Protein AF-A0A2G9TNQ8-F1 (afdb_monomer_lite)

Organism: Teladorsagia circumcincta (NCBI:txid45464)

Sequence (224 aa):
MHPNVSTNEPIPESFEELQFFGGANYHRGIEWYSKRFTAAHVVFDKSATYFDNPSAAKQAFALVPNAKIVVILYDPTRRAYSCYTHHLDRWLELYPLSNLILIDGERLREEPATVLLELAENLGLPDFDFKNRIRFSASKGFFCQVSKEKTKCLGRGKGRAYPPMSPELWSRLNNIFLPDNTALHKFLVKKSLTCAKMVTSAVRRMTNNRPINMCREVLMAVAC

Secondary structure (DSSP, 8-state):
--TTEEEPPPBTTTBT----TTSTTGGGHHHHHHTT----SEEE-B-GGGTT-TTHHHHHHHH-TT--EEEEE--HHHH-S--HHHHHHHHHTTS-GGGEEEEEHHHHHHSHHHHHHHHHHTTTPPP--HHHHEEEETTTTEEEEE-SS-EEPPPTTSS---PPPPHHHHHHHHHHHHHHHHHHHHHHHHTT----HHHHHHHHTTS-------------EE--

InterPro domains:
  IPR000863 Sulfotransferase domain [PF00685] (84-177)
  IPR027417 P-loop containing nucleoside triphosphate hydrolase [G3DSA:3.40.50.300] (1-86)
  IPR027417 P-loop containing nucleoside triphosphate hydrolase [G3DSA:3.40.50.300] (87-201)
  IPR027417 P-loop containing nucleoside triphosphate hydrolase [SSF52540] (1-188)
  IPR037359 Heparan sulfate sulfotransferase [PTHR10605] (82-188)

Structure (mmCIF, N/CA/C/O backbone):
data_AF-A0A2G9TNQ8-F1
#
_entry.id   AF-A0A2G9TNQ8-F1
#
loop_
_atom_site.group_PDB
_atom_site.id
_atom_site.type_symbol
_atom_site.label_atom_id
_atom_site.label_alt_id
_atom_site.label_comp_id
_atom_site.label_asym_id
_atom_site.label_entity_id
_atom_site.label_seq_id
_atom_site.pdbx_PDB_ins_code
_atom_site.Cartn_x
_atom_site.Cartn_y
_atom_site.Cartn_z
_atom_site.occupancy
_atom_site.B_iso_or_equiv
_atom_site.auth_seq_id
_atom_site.auth_comp_id
_atom_site.auth_asym_id
_atom_site.auth_atom_id
_atom_site.pdbx_PDB_model_num
ATOM 1 N N . MET A 1 1 ? 1.848 6.159 12.891 1.00 77.12 1 MET A N 1
ATOM 2 C CA . MET A 1 1 ? 0.562 5.474 12.639 1.00 77.12 1 MET A CA 1
ATOM 3 C C . MET A 1 1 ? -0.558 6.355 13.176 1.00 77.12 1 MET A C 1
ATOM 5 O O . MET A 1 1 ? -0.312 7.069 14.144 1.00 77.12 1 MET A O 1
ATOM 9 N N . HIS A 1 2 ? -1.717 6.358 12.524 1.00 89.38 2 HIS A N 1
ATOM 10 C CA . HIS A 1 2 ? -2.905 7.100 12.956 1.00 89.38 2 HIS A CA 1
ATOM 11 C C . HIS A 1 2 ? -3.585 6.334 14.109 1.00 89.38 2 HIS A C 1
ATOM 13 O O . HIS A 1 2 ? -3.677 5.114 14.003 1.00 89.38 2 HIS A O 1
ATOM 19 N N . PRO A 1 3 ? -4.080 6.981 15.185 1.00 91.75 3 PRO A N 1
ATOM 20 C CA . PRO A 1 3 ? -4.668 6.288 16.345 1.00 91.75 3 PRO A CA 1
ATOM 21 C C . PRO A 1 3 ? -5.901 5.415 16.052 1.00 91.75 3 PRO A C 1
ATOM 23 O O . PRO A 1 3 ? -6.229 4.552 16.854 1.00 91.75 3 PRO A O 1
ATOM 26 N N . ASN A 1 4 ? -6.559 5.611 14.907 1.00 91.06 4 ASN A N 1
ATOM 27 C CA . ASN A 1 4 ? -7.788 4.916 14.524 1.00 91.06 4 ASN A CA 1
ATOM 28 C C . ASN A 1 4 ? -7.511 3.778 13.519 1.00 91.06 4 ASN A C 1
ATOM 30 O O . ASN A 1 4 ? -8.452 3.151 13.035 1.00 91.06 4 ASN A O 1
ATOM 34 N N . VAL A 1 5 ? -6.235 3.533 13.192 1.00 91.38 5 VAL A N 1
ATOM 35 C CA . VAL A 1 5 ? -5.790 2.533 12.215 1.00 91.38 5 VAL A CA 1
ATOM 36 C C . VAL A 1 5 ? -4.887 1.515 12.903 1.00 91.38 5 VAL A C 1
ATOM 38 O O . VAL A 1 5 ? -3.819 1.880 13.398 1.00 91.38 5 VAL A O 1
ATOM 41 N N . SER A 1 6 ? -5.283 0.244 12.887 1.00 90.94 6 SER A N 1
ATOM 42 C CA . SER A 1 6 ? -4.456 -0.883 13.330 1.00 90.94 6 SER A CA 1
ATOM 43 C C . SER A 1 6 ? -4.063 -1.784 12.155 1.00 90.94 6 SER A C 1
ATOM 45 O O . SER A 1 6 ? -4.588 -1.690 11.045 1.00 90.94 6 SER A O 1
ATOM 47 N N . THR A 1 7 ? -3.096 -2.660 12.401 1.00 90.69 7 THR A N 1
ATOM 48 C CA . THR A 1 7 ? -2.662 -3.713 11.478 1.00 90.69 7 THR A CA 1
ATOM 49 C C . THR A 1 7 ? -2.438 -4.993 12.274 1.00 90.69 7 THR A C 1
ATOM 51 O O . THR A 1 7 ? -2.547 -4.978 13.504 1.00 90.69 7 THR A O 1
ATOM 54 N N . ASN A 1 8 ? -2.167 -6.098 11.590 1.00 91.00 8 ASN A N 1
ATOM 55 C CA . ASN A 1 8 ? -1.935 -7.379 12.236 1.00 91.00 8 ASN A CA 1
ATOM 56 C C . ASN A 1 8 ? -0.695 -7.387 13.141 1.00 91.00 8 ASN A C 1
ATOM 58 O O . ASN A 1 8 ? 0.288 -6.677 12.910 1.00 91.00 8 ASN A O 1
ATOM 62 N N . GLU A 1 9 ? -0.709 -8.272 14.136 1.00 90.44 9 GLU A N 1
ATOM 63 C CA . GLU A 1 9 ? 0.526 -8.676 14.807 1.00 90.44 9 GLU A CA 1
ATOM 64 C C . GLU A 1 9 ? 1.504 -9.322 13.801 1.00 90.44 9 GLU A C 1
ATOM 66 O O . GLU A 1 9 ? 1.062 -10.021 12.879 1.00 90.44 9 GLU A O 1
ATOM 71 N N . PRO A 1 10 ? 2.828 -9.116 13.944 1.00 90.31 10 PRO A N 1
ATOM 72 C CA . PRO A 1 10 ? 3.808 -9.786 13.097 1.00 90.31 10 PRO A CA 1
ATOM 73 C C . PRO A 1 10 ? 3.860 -11.296 13.354 1.00 90.31 10 PRO A C 1
ATOM 75 O O . PRO A 1 10 ? 3.824 -11.727 14.507 1.00 90.31 10 PRO A O 1
ATOM 78 N N . ILE A 1 11 ? 4.029 -12.095 12.298 1.00 90.69 11 ILE A N 1
ATOM 79 C CA . ILE A 1 11 ? 4.224 -13.552 12.407 1.00 90.69 11 ILE A CA 1
ATOM 80 C C . ILE A 1 11 ? 5.686 -13.953 12.126 1.00 90.69 11 ILE A C 1
ATOM 82 O O . ILE A 1 11 ? 6.357 -13.260 11.354 1.00 90.69 11 ILE A O 1
ATOM 86 N N . PRO A 1 12 ? 6.220 -15.025 12.752 1.00 88.19 12 PRO A N 1
ATOM 87 C CA . PRO A 1 12 ? 7.644 -15.374 12.663 1.00 88.19 12 PRO A CA 1
ATOM 88 C C . PRO A 1 12 ? 8.176 -15.600 11.243 1.00 88.19 12 PRO A C 1
ATOM 90 O O . PRO A 1 12 ? 9.343 -15.326 10.977 1.00 88.19 12 PRO A O 1
ATOM 93 N N . GLU A 1 13 ? 7.337 -16.111 10.343 1.00 86.56 13 GLU A N 1
ATOM 94 C CA . GLU A 1 13 ? 7.734 -16.577 9.013 1.00 86.56 13 GLU A CA 1
ATOM 95 C C . GLU A 1 13 ? 7.833 -15.443 7.976 1.00 86.56 13 GLU A C 1
ATOM 97 O O . GLU A 1 13 ? 8.701 -15.473 7.103 1.00 86.56 13 GLU A O 1
ATOM 102 N N . SER A 1 14 ? 6.959 -14.434 8.068 1.00 85.94 14 SER A N 1
ATOM 103 C CA . SER A 1 14 ? 6.787 -13.374 7.054 1.00 85.94 14 SER A CA 1
ATOM 104 C C . SER A 1 14 ? 6.672 -11.953 7.630 1.00 85.94 14 SER A C 1
ATOM 106 O O . SER A 1 14 ? 6.368 -10.999 6.907 1.00 85.94 14 SER A O 1
ATOM 108 N N . PHE A 1 15 ? 6.999 -11.780 8.915 1.00 89.19 15 PHE A N 1
ATOM 109 C CA . PHE A 1 15 ? 7.029 -10.503 9.633 1.00 89.19 15 PHE A CA 1
ATOM 110 C C . PHE A 1 15 ? 5.708 -9.733 9.524 1.00 89.19 15 PHE A C 1
ATOM 112 O O . PHE A 1 15 ? 4.715 -10.150 10.109 1.00 89.19 15 PHE A O 1
ATOM 119 N N . GLU A 1 16 ? 5.695 -8.593 8.823 1.00 86.69 16 GLU A N 1
ATOM 120 C CA . GLU A 1 16 ? 4.512 -7.741 8.697 1.00 86.69 16 GLU A CA 1
ATOM 121 C C . GLU A 1 16 ? 3.384 -8.366 7.855 1.00 86.69 16 GLU A C 1
ATOM 123 O O . GLU A 1 16 ? 2.243 -7.932 7.980 1.00 86.69 16 GLU A O 1
ATOM 128 N N . GLU A 1 17 ? 3.685 -9.360 7.010 1.00 90.31 17 GLU A N 1
ATOM 129 C CA . GLU A 1 17 ? 2.725 -9.936 6.062 1.00 90.31 17 GLU A CA 1
ATOM 130 C C . GLU A 1 17 ? 2.069 -11.201 6.614 1.00 90.31 17 GLU A C 1
ATOM 132 O O . GLU A 1 17 ? 2.770 -12.138 6.996 1.00 90.31 17 GLU A O 1
ATOM 137 N N . LEU A 1 18 ? 0.734 -11.275 6.602 1.00 92.75 18 LEU A N 1
ATOM 138 C CA . LEU A 1 18 ? 0.024 -12.501 6.987 1.00 92.75 18 LEU A CA 1
ATOM 139 C C . LEU A 1 18 ? 0.039 -13.566 5.893 1.00 92.75 18 LEU A C 1
ATOM 141 O O . LEU A 1 18 ? -0.021 -14.753 6.215 1.00 92.75 18 LEU A O 1
ATOM 145 N N . GLN A 1 19 ? 0.085 -13.159 4.620 1.00 93.56 19 GLN A N 1
ATOM 146 C CA . GLN A 1 19 ? 0.059 -14.055 3.456 1.00 93.56 19 GLN A CA 1
ATOM 147 C C . GLN A 1 19 ? -1.059 -15.116 3.566 1.00 93.56 19 GLN A C 1
ATOM 149 O O . GLN A 1 19 ? -0.858 -16.314 3.341 1.00 93.56 19 GLN A O 1
ATOM 154 N N . PHE A 1 20 ? -2.244 -14.656 3.979 1.00 95.62 20 PHE A N 1
ATOM 155 C CA . PHE A 1 20 ? -3.438 -15.464 4.189 1.00 95.62 20 PHE A CA 1
ATOM 156 C C . PHE A 1 20 ? -4.165 -15.722 2.868 1.00 95.62 20 PHE A C 1
ATOM 158 O O . PHE A 1 20 ? -4.264 -16.871 2.455 1.00 95.62 20 PHE A O 1
ATOM 165 N N . PHE A 1 21 ? -4.617 -14.684 2.157 1.00 95.69 21 PHE A N 1
ATOM 166 C CA . PHE A 1 21 ? -5.306 -14.859 0.873 1.00 95.69 21 PHE A CA 1
ATOM 167 C C . PHE A 1 21 ? -4.347 -15.350 -0.220 1.00 95.69 21 PHE A C 1
ATOM 169 O O . PHE A 1 21 ? -3.340 -14.719 -0.528 1.00 95.69 21 PHE A O 1
ATOM 176 N N . GLY A 1 22 ? -4.644 -16.507 -0.806 1.00 92.94 22 GLY A N 1
ATOM 177 C CA . GLY A 1 22 ? -3.841 -17.169 -1.836 1.00 92.94 22 GLY A CA 1
ATOM 178 C C . GLY A 1 22 ? -2.493 -17.729 -1.362 1.00 92.94 22 GLY A C 1
ATOM 179 O O . GLY A 1 22 ? -1.840 -18.433 -2.132 1.00 92.94 22 GLY A O 1
ATOM 180 N N . GLY A 1 23 ? -2.073 -17.424 -0.132 1.00 93.00 23 GLY A N 1
ATOM 181 C CA . GLY A 1 23 ? -0.788 -17.814 0.440 1.00 93.00 23 GLY A CA 1
ATOM 182 C C . GLY A 1 23 ? -0.876 -19.006 1.393 1.00 93.00 23 GLY A C 1
ATOM 183 O O . GLY A 1 23 ? -1.932 -19.609 1.600 1.00 93.00 23 GLY A O 1
ATOM 184 N N . ALA A 1 24 ? 0.265 -19.348 1.995 1.00 92.88 24 ALA A N 1
ATOM 185 C CA . ALA A 1 24 ? 0.414 -20.553 2.808 1.00 92.88 24 ALA A CA 1
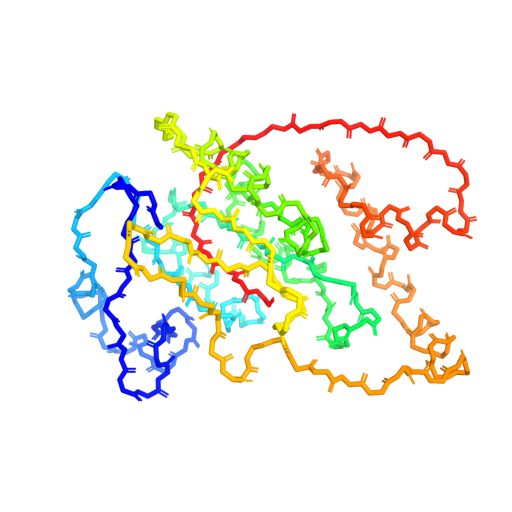ATOM 186 C C . ALA A 1 24 ? -0.537 -20.608 4.017 1.00 92.88 24 ALA A C 1
ATOM 188 O O . ALA A 1 24 ? -0.891 -21.700 4.456 1.00 92.88 24 ALA A O 1
ATOM 189 N N . ASN A 1 25 ? -0.978 -19.464 4.551 1.00 95.19 25 ASN A N 1
ATOM 190 C CA . ASN A 1 25 ? -1.768 -19.420 5.782 1.00 95.19 25 ASN A CA 1
ATOM 191 C C . ASN A 1 25 ? -3.288 -19.589 5.584 1.00 95.19 25 ASN A C 1
ATOM 193 O O . ASN A 1 25 ? -3.983 -19.744 6.587 1.00 95.19 25 ASN A O 1
ATOM 197 N N . TYR A 1 26 ? -3.817 -19.638 4.350 1.00 96.12 26 TYR A N 1
ATOM 198 C CA . TYR A 1 26 ? -5.270 -19.761 4.107 1.00 96.12 26 TYR A CA 1
ATOM 199 C C . TYR A 1 26 ? -5.907 -20.974 4.808 1.00 96.12 26 TYR A C 1
ATOM 201 O O . TYR A 1 26 ? -6.984 -20.880 5.396 1.00 96.12 26 TYR A O 1
ATOM 209 N N . HIS A 1 27 ? -5.201 -22.111 4.809 1.00 96.00 27 HIS A N 1
ATOM 210 C CA . HIS A 1 27 ? -5.668 -23.368 5.405 1.00 96.00 27 HIS A CA 1
ATOM 211 C C . HIS A 1 27 ? -5.877 -23.299 6.930 1.00 96.00 27 HIS A C 1
ATOM 213 O O . HIS A 1 27 ? -6.533 -24.173 7.490 1.00 96.00 27 HIS A O 1
ATOM 219 N N . ARG A 1 28 ? -5.336 -22.276 7.611 1.00 95.75 28 ARG A N 1
ATOM 220 C CA . ARG A 1 28 ? -5.518 -22.068 9.058 1.00 95.75 28 ARG A CA 1
ATOM 221 C C . ARG A 1 28 ? -6.906 -21.516 9.414 1.00 95.75 28 ARG A C 1
ATOM 223 O O . ARG A 1 28 ? -7.249 -21.452 10.592 1.00 95.75 28 ARG A O 1
ATOM 230 N N . GLY A 1 29 ? -7.703 -21.139 8.412 1.00 96.19 29 GLY A N 1
ATOM 231 C CA . GLY A 1 29 ? -9.099 -20.742 8.570 1.00 96.19 29 GLY A CA 1
ATOM 232 C C . GLY A 1 29 ? -9.313 -19.305 9.052 1.00 96.19 29 GLY A C 1
ATOM 233 O O . GLY A 1 29 ? -8.392 -18.589 9.447 1.00 96.19 29 GLY A O 1
ATOM 234 N N . ILE A 1 30 ? -10.579 -18.883 9.006 1.00 94.94 30 ILE A N 1
ATOM 235 C CA . ILE A 1 30 ? -11.004 -17.502 9.281 1.00 94.94 30 ILE A CA 1
ATOM 236 C C . ILE A 1 30 ? -10.689 -17.096 10.726 1.00 94.94 30 ILE A C 1
ATOM 238 O O . ILE A 1 30 ? -10.203 -15.994 10.954 1.00 94.94 30 ILE A O 1
ATOM 242 N N . GLU A 1 31 ? -10.897 -17.988 11.698 1.00 96.19 31 GLU A N 1
ATOM 243 C CA . GLU A 1 31 ? -10.640 -17.698 13.114 1.00 96.19 31 GLU A CA 1
ATOM 244 C C . GLU A 1 31 ? -9.165 -17.342 13.376 1.00 96.19 31 GLU A C 1
ATOM 246 O O . GLU A 1 31 ? -8.881 -16.403 14.122 1.00 96.19 31 GLU A O 1
ATOM 251 N N . TRP A 1 32 ? -8.222 -18.036 12.724 1.00 95.44 32 TRP A N 1
ATOM 252 C CA . TRP A 1 32 ? -6.795 -17.714 12.814 1.00 95.44 32 TRP A CA 1
ATOM 253 C C . TRP A 1 32 ? -6.491 -16.323 12.253 1.00 95.44 32 TRP A C 1
ATOM 255 O O . TRP A 1 32 ? -5.711 -15.589 12.856 1.00 95.44 32 TRP A O 1
ATOM 265 N N . TYR A 1 33 ? -7.118 -15.956 11.131 1.00 94.88 33 TYR A N 1
ATOM 266 C CA . TYR A 1 33 ? -6.950 -14.650 10.493 1.00 94.88 33 TYR A CA 1
ATOM 267 C C . TYR A 1 33 ? -7.543 -13.525 11.350 1.00 94.88 33 TYR A C 1
ATOM 269 O O . TYR A 1 33 ? -6.839 -12.577 11.691 1.00 94.88 33 TYR A O 1
ATOM 277 N N . SER A 1 34 ? -8.801 -13.652 11.784 1.00 91.62 34 SER A N 1
ATOM 278 C CA . SER A 1 34 ? -9.475 -12.654 12.626 1.00 91.62 34 SER A CA 1
ATOM 279 C C . SER A 1 34 ? -8.740 -12.404 13.946 1.00 91.62 34 SER A C 1
ATOM 281 O O . SER A 1 34 ? -8.622 -11.253 14.361 1.00 91.62 34 SER A O 1
ATOM 283 N N . LYS A 1 35 ? -8.164 -13.443 14.569 1.00 94.44 35 LYS A N 1
ATOM 284 C CA . LYS A 1 35 ? -7.353 -13.322 15.797 1.00 94.44 35 LYS A CA 1
ATOM 285 C C . LYS A 1 35 ? -6.031 -12.558 15.624 1.00 94.44 35 LYS A C 1
ATOM 287 O O . LYS A 1 35 ? -5.339 -12.357 16.616 1.00 94.44 35 LYS A O 1
ATOM 292 N N . ARG A 1 36 ? -5.656 -12.123 14.413 1.00 93.06 36 ARG A N 1
ATOM 293 C CA . ARG A 1 36 ? -4.459 -11.287 14.189 1.00 93.06 36 ARG A CA 1
ATOM 294 C C . ARG A 1 36 ? -4.689 -9.790 14.350 1.00 93.06 36 ARG A C 1
ATOM 296 O O . ARG A 1 36 ? -3.702 -9.060 14.394 1.00 93.06 36 ARG A O 1
ATOM 303 N N . PHE A 1 37 ? -5.938 -9.330 14.426 1.00 91.44 37 PHE A N 1
ATOM 304 C CA . PHE A 1 37 ? -6.273 -7.905 14.398 1.00 91.44 37 PHE A CA 1
ATOM 305 C C . PHE A 1 37 ? -6.890 -7.428 15.714 1.00 91.44 37 PHE A C 1
ATOM 307 O O . PHE A 1 37 ? -7.916 -7.940 16.158 1.00 91.44 37 PHE A O 1
ATOM 314 N N . THR A 1 38 ? -6.321 -6.368 16.286 1.00 89.44 38 THR A N 1
ATOM 315 C CA . THR A 1 38 ? -6.971 -5.600 17.355 1.00 89.44 38 THR A CA 1
ATOM 316 C C . THR A 1 38 ? -7.965 -4.617 16.743 1.00 89.44 38 THR A C 1
ATOM 318 O O . THR A 1 38 ? -7.617 -3.886 15.810 1.00 89.44 38 THR A O 1
ATOM 321 N N . ALA A 1 39 ? -9.188 -4.581 17.278 1.00 87.81 39 ALA A N 1
ATOM 322 C CA . ALA A 1 39 ? -10.263 -3.720 16.793 1.00 87.81 39 ALA A CA 1
ATOM 323 C C . ALA A 1 39 ? -9.859 -2.232 16.759 1.00 87.81 39 ALA A C 1
ATOM 325 O O . ALA A 1 39 ? -9.316 -1.690 17.722 1.00 87.81 39 ALA A O 1
ATOM 326 N N . ALA A 1 40 ? -10.152 -1.582 15.635 1.00 88.50 40 ALA A N 1
ATOM 327 C CA . ALA A 1 40 ? -9.938 -0.163 15.365 1.00 88.50 40 ALA A CA 1
ATOM 328 C C . ALA A 1 40 ? -10.991 0.312 14.344 1.00 88.50 40 ALA A C 1
ATOM 330 O O . ALA A 1 40 ? -11.783 -0.496 13.861 1.00 88.50 40 ALA A O 1
ATOM 331 N N . HIS A 1 41 ? -11.001 1.601 13.988 1.00 88.81 41 HIS A N 1
ATOM 332 C CA . HIS A 1 41 ? -11.907 2.111 12.948 1.00 88.81 41 HIS A CA 1
ATOM 333 C C . HIS A 1 41 ? -11.547 1.551 11.562 1.00 88.81 41 HIS A C 1
ATOM 335 O O . HIS A 1 41 ? -12.426 1.184 10.789 1.00 88.81 41 HIS A O 1
ATOM 341 N N . VAL A 1 42 ? -10.246 1.429 11.279 1.00 91.38 42 VAL A N 1
ATOM 342 C CA . VAL A 1 42 ? -9.710 0.704 10.122 1.00 91.38 42 VAL A CA 1
ATOM 343 C C . VAL A 1 42 ? -8.699 -0.324 10.619 1.00 91.38 42 VAL A C 1
ATOM 345 O O . VAL A 1 42 ? -7.733 0.027 11.295 1.00 91.38 42 VAL A O 1
ATOM 348 N N . VAL A 1 43 ? -8.895 -1.585 10.244 1.00 92.94 43 VAL A N 1
ATOM 349 C CA . VAL A 1 43 ? -7.887 -2.648 10.367 1.00 92.94 43 VAL A CA 1
ATOM 350 C C . VAL A 1 43 ? -7.331 -2.943 8.972 1.00 92.94 43 VAL A C 1
ATOM 352 O O . VAL A 1 43 ? -8.088 -2.899 8.001 1.00 92.94 43 VAL A O 1
ATOM 355 N N . PHE A 1 44 ? -6.036 -3.240 8.831 1.00 93.56 44 PHE A N 1
ATOM 356 C CA . PHE A 1 44 ? -5.485 -3.665 7.537 1.00 93.56 44 PHE A CA 1
ATOM 357 C C . PHE A 1 44 ? -4.462 -4.800 7.634 1.00 93.56 44 PHE A C 1
ATOM 359 O O . PHE A 1 44 ? -3.527 -4.751 8.434 1.00 93.56 44 PHE A O 1
ATOM 366 N N . ASP A 1 45 ? -4.617 -5.785 6.748 1.00 92.62 45 ASP A N 1
ATOM 367 C CA . ASP A 1 45 ? -3.538 -6.665 6.292 1.00 92.62 45 ASP A CA 1
ATOM 368 C C . ASP A 1 45 ? -2.709 -5.905 5.248 1.00 92.62 45 ASP A C 1
ATOM 370 O O . ASP A 1 45 ? -3.262 -5.180 4.407 1.00 92.62 45 ASP A O 1
ATOM 374 N N . LYS A 1 46 ? -1.389 -6.075 5.301 1.00 91.81 46 LYS A N 1
ATOM 375 C CA . LYS A 1 46 ? -0.479 -5.759 4.203 1.00 91.81 46 LYS A CA 1
ATOM 376 C C . LYS A 1 46 ? 0.253 -7.045 3.832 1.00 91.81 46 LYS A C 1
ATOM 378 O O . LYS A 1 46 ? 1.128 -7.485 4.568 1.00 91.81 46 LYS A O 1
ATOM 383 N N . SER A 1 47 ? -0.011 -7.574 2.642 1.00 90.94 47 SER A N 1
ATOM 384 C CA . SER A 1 47 ? 0.737 -8.696 2.062 1.00 90.94 47 SER A CA 1
ATOM 385 C C . SER A 1 47 ? 0.962 -8.428 0.572 1.00 90.94 47 SER A C 1
ATOM 387 O O . SER A 1 47 ? 0.000 -8.240 -0.175 1.00 90.94 47 SER A O 1
ATOM 389 N N . ALA A 1 48 ? 2.223 -8.359 0.130 1.00 88.00 48 ALA A N 1
ATOM 390 C CA . ALA A 1 48 ? 2.555 -7.997 -1.255 1.00 88.00 48 ALA A CA 1
ATOM 391 C C . ALA A 1 48 ? 2.063 -9.054 -2.261 1.00 88.00 48 ALA A C 1
ATOM 393 O O . ALA A 1 48 ? 1.555 -8.725 -3.334 1.00 88.00 48 ALA A O 1
ATOM 394 N N . THR A 1 49 ? 2.143 -10.322 -1.849 1.00 88.50 49 THR A N 1
ATOM 395 C CA . THR A 1 49 ? 1.772 -11.533 -2.598 1.00 88.50 49 THR A CA 1
ATOM 396 C C . THR A 1 49 ? 0.280 -11.667 -2.910 1.00 88.50 49 THR A C 1
ATOM 398 O O . THR A 1 49 ? -0.123 -12.630 -3.556 1.00 88.50 49 THR A O 1
ATOM 401 N N . TYR A 1 50 ? -0.573 -10.742 -2.462 1.00 93.44 50 TYR A N 1
ATOM 402 C CA . TYR A 1 50 ? -1.987 -10.749 -2.843 1.00 93.44 50 TYR A CA 1
ATOM 403 C C . TYR A 1 50 ? -2.197 -10.241 -4.275 1.00 93.44 50 TYR A C 1
ATOM 405 O O . TYR A 1 50 ? -3.138 -10.671 -4.937 1.00 93.44 50 TYR A O 1
ATOM 413 N N . PHE A 1 51 ? -1.344 -9.343 -4.780 1.00 89.94 51 PHE A N 1
ATOM 414 C CA . PHE A 1 51 ? -1.600 -8.667 -6.056 1.00 89.94 51 PHE A CA 1
ATOM 415 C C . PHE A 1 51 ? -1.574 -9.616 -7.257 1.00 89.94 51 PHE A C 1
ATOM 417 O O . PHE A 1 51 ? -2.487 -9.624 -8.085 1.00 89.94 51 PHE A O 1
ATOM 424 N N . ASP A 1 52 ? -0.510 -10.407 -7.337 1.00 85.62 52 ASP A N 1
ATOM 425 C CA . ASP A 1 52 ? -0.147 -11.258 -8.461 1.00 85.62 52 ASP A CA 1
ATOM 426 C C . ASP A 1 52 ? -0.747 -12.666 -8.368 1.00 85.62 52 ASP A C 1
ATOM 428 O O . ASP A 1 52 ? -1.014 -13.292 -9.401 1.00 85.62 52 ASP A O 1
ATOM 432 N N . ASN A 1 53 ? -1.070 -13.126 -7.158 1.00 91.56 53 ASN A N 1
ATOM 433 C CA . ASN A 1 53 ? -1.671 -14.429 -6.885 1.00 91.56 53 ASN A CA 1
ATOM 434 C C . ASN A 1 53 ? -3.086 -14.597 -7.500 1.00 91.56 53 ASN A C 1
ATOM 436 O O . ASN A 1 53 ? -3.959 -13.743 -7.309 1.00 91.56 53 ASN A O 1
ATOM 440 N N . PRO A 1 54 ? -3.360 -15.697 -8.232 1.00 92.44 54 PRO A N 1
ATOM 441 C CA . PRO A 1 54 ? -4.624 -15.893 -8.952 1.00 92.44 54 PRO A CA 1
ATOM 442 C C . PRO A 1 54 ? -5.831 -16.188 -8.046 1.00 92.44 54 PRO A C 1
ATOM 444 O O . PRO A 1 54 ? -6.969 -15.967 -8.460 1.00 92.44 54 PRO A O 1
ATOM 447 N N . SER A 1 55 ? -5.600 -16.670 -6.823 1.00 95.94 55 SER A N 1
ATOM 448 C CA . SER A 1 55 ? -6.647 -17.059 -5.868 1.00 95.94 55 SER A CA 1
ATOM 449 C C . SER A 1 55 ? -6.967 -15.964 -4.851 1.00 95.94 55 SER A C 1
ATOM 451 O O . SER A 1 55 ? -8.091 -15.918 -4.349 1.00 95.94 55 SER A O 1
ATOM 453 N N . ALA A 1 56 ? -6.010 -15.076 -4.554 1.00 95.75 56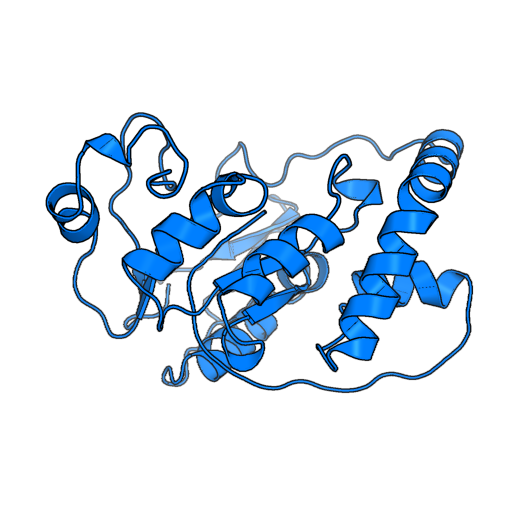 ALA A N 1
ATOM 454 C CA . ALA A 1 56 ? -6.123 -14.092 -3.479 1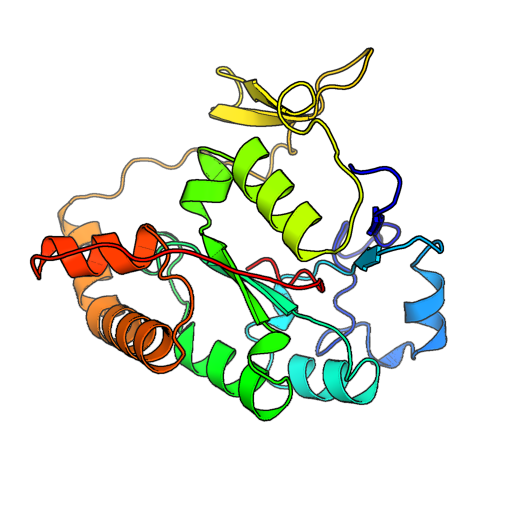.00 95.75 56 ALA A CA 1
ATOM 455 C C . ALA A 1 56 ? -7.362 -13.190 -3.613 1.00 95.75 56 ALA A C 1
ATOM 457 O O . ALA A 1 56 ? -8.121 -13.073 -2.656 1.00 95.75 56 ALA A O 1
ATOM 458 N N . ALA A 1 57 ? -7.633 -12.640 -4.802 1.00 95.00 57 ALA A N 1
ATOM 459 C CA . ALA A 1 57 ? -8.801 -11.782 -5.032 1.00 95.00 57 ALA A CA 1
ATOM 460 C C . ALA A 1 57 ? -10.139 -12.502 -4.765 1.00 95.00 57 ALA A C 1
ATOM 462 O O . ALA A 1 57 ? -11.027 -11.944 -4.124 1.00 95.00 57 ALA A O 1
ATOM 463 N N . LYS A 1 58 ? -10.264 -13.771 -5.186 1.00 97.00 58 LYS A N 1
ATOM 464 C CA . LYS A 1 58 ? -11.469 -14.599 -4.978 1.00 97.00 58 LYS A CA 1
ATOM 465 C C . LYS A 1 58 ? -11.678 -14.944 -3.505 1.00 97.00 58 LYS A C 1
ATOM 467 O O . LYS A 1 58 ? -12.799 -14.877 -3.010 1.00 97.00 58 LYS A O 1
ATOM 472 N N . GLN A 1 59 ? -10.601 -15.279 -2.799 1.00 96.56 59 GLN A N 1
ATOM 473 C CA . GLN A 1 59 ? -10.647 -15.611 -1.374 1.00 96.56 59 GLN A CA 1
ATOM 474 C C . GLN A 1 59 ? -10.876 -14.376 -0.490 1.00 96.56 59 GLN A C 1
ATOM 476 O O . GLN A 1 59 ? -11.607 -14.470 0.495 1.00 96.56 59 GLN A O 1
ATOM 481 N N . ALA A 1 60 ? -10.308 -13.225 -0.863 1.00 96.62 60 ALA A N 1
ATOM 482 C CA . ALA A 1 60 ? -10.588 -11.942 -0.229 1.00 96.62 60 ALA A CA 1
ATOM 483 C C . ALA A 1 60 ? -12.060 -11.558 -0.418 1.00 96.62 60 ALA A C 1
ATOM 485 O O . ALA A 1 60 ? -12.743 -11.298 0.568 1.00 96.62 60 ALA A O 1
ATOM 486 N N . PHE A 1 61 ? -12.588 -11.624 -1.646 1.00 96.38 61 PHE A N 1
ATOM 487 C CA . PHE A 1 61 ? -13.986 -11.280 -1.918 1.00 96.38 61 PHE A CA 1
ATOM 488 C C . PHE A 1 61 ? -14.977 -12.196 -1.183 1.00 96.38 61 PHE A C 1
ATOM 490 O O . PHE A 1 61 ? -15.986 -11.721 -0.674 1.00 96.38 61 PHE A O 1
ATOM 497 N N . ALA A 1 62 ? -14.669 -13.490 -1.055 1.00 96.12 62 ALA A N 1
ATOM 498 C CA . ALA A 1 62 ? -15.510 -14.438 -0.323 1.00 96.12 62 ALA A CA 1
ATOM 499 C C . ALA A 1 62 ? -15.585 -14.172 1.196 1.00 96.12 62 ALA A C 1
ATOM 501 O O . ALA A 1 62 ? -16.573 -14.549 1.822 1.00 96.12 62 ALA A O 1
ATOM 502 N N . LEU A 1 63 ? -14.561 -13.545 1.793 1.00 94.06 63 LEU A N 1
ATOM 503 C CA . LEU A 1 63 ? -14.499 -13.270 3.237 1.00 94.06 63 LEU A CA 1
ATOM 504 C C . LEU A 1 63 ? -14.828 -11.811 3.591 1.00 94.06 63 LEU A C 1
ATOM 506 O O . LEU A 1 63 ? -15.440 -11.535 4.620 1.00 94.06 63 LEU A O 1
ATOM 510 N N . VAL A 1 64 ? -14.412 -10.872 2.744 1.00 94.62 64 VAL A N 1
ATOM 511 C CA . VAL A 1 64 ? -14.554 -9.424 2.919 1.00 94.62 64 VAL A CA 1
ATOM 512 C C . VAL A 1 64 ? -14.939 -8.758 1.581 1.00 94.62 64 VAL A C 1
ATOM 514 O O . VAL A 1 64 ? -14.149 -8.008 1.004 1.00 94.62 64 VAL A O 1
ATOM 517 N N . PRO A 1 65 ? -16.165 -8.980 1.062 1.00 94.19 65 PRO A N 1
ATOM 518 C CA . PRO A 1 65 ? -16.606 -8.421 -0.227 1.00 94.19 65 PRO A CA 1
ATOM 519 C C . PRO A 1 65 ? -16.695 -6.888 -0.213 1.00 94.19 65 PRO A C 1
ATOM 521 O O . PRO A 1 65 ? -16.487 -6.233 -1.230 1.00 94.19 65 PRO A O 1
ATOM 524 N N . ASN A 1 66 ? -16.943 -6.305 0.964 1.00 91.44 66 ASN A N 1
ATOM 525 C CA . ASN A 1 66 ? -16.952 -4.858 1.179 1.00 91.44 66 ASN A CA 1
ATOM 526 C C . ASN A 1 66 ? -15.574 -4.292 1.563 1.00 91.44 66 ASN A C 1
ATOM 528 O O . ASN A 1 66 ? -15.466 -3.089 1.805 1.00 91.44 66 ASN A O 1
ATOM 532 N N . ALA A 1 67 ? -14.519 -5.120 1.603 1.00 92.75 67 ALA A N 1
ATOM 533 C CA . ALA A 1 67 ? -13.167 -4.583 1.649 1.00 92.75 67 ALA A CA 1
ATOM 534 C C . ALA A 1 67 ? -12.909 -3.723 0.412 1.00 92.75 67 ALA A C 1
ATOM 536 O O . ALA A 1 67 ? -13.416 -3.946 -0.691 1.00 92.75 67 ALA A O 1
ATOM 537 N N . LYS A 1 68 ? -12.082 -2.723 0.635 1.00 91.19 68 LYS A N 1
ATOM 538 C CA . LYS A 1 68 ? -11.461 -1.913 -0.398 1.00 91.19 68 LYS A CA 1
ATOM 539 C C . LYS A 1 68 ? -10.065 -2.474 -0.617 1.00 91.19 68 LYS A C 1
ATOM 541 O O . LYS A 1 68 ? -9.580 -3.158 0.268 1.00 91.19 68 LYS A O 1
ATOM 546 N N . ILE A 1 69 ? -9.389 -2.202 -1.723 1.00 92.88 69 ILE A N 1
ATOM 547 C CA . ILE A 1 69 ? -8.003 -2.640 -1.939 1.00 92.88 69 ILE A CA 1
ATOM 548 C C . ILE A 1 69 ? -7.170 -1.464 -2.433 1.00 92.88 69 ILE A C 1
ATOM 550 O O . ILE A 1 69 ? -7.509 -0.784 -3.399 1.00 92.88 69 ILE A O 1
ATOM 554 N N . VAL A 1 70 ? -6.064 -1.234 -1.735 1.00 91.94 70 VAL A N 1
ATOM 555 C CA . VAL A 1 70 ? -5.007 -0.306 -2.114 1.00 91.94 70 VAL A CA 1
ATOM 556 C C . VAL A 1 70 ? -4.018 -1.053 -2.979 1.00 91.94 70 VAL A C 1
ATOM 558 O O . VAL A 1 70 ? -3.557 -2.114 -2.567 1.00 91.94 70 VAL A O 1
ATOM 561 N N . VAL A 1 71 ? -3.604 -0.467 -4.094 1.00 89.00 71 VAL A N 1
ATOM 562 C CA . VAL A 1 71 ? -2.425 -0.922 -4.831 1.00 89.00 71 VAL A CA 1
ATOM 563 C C . VAL A 1 71 ? -1.426 0.224 -4.902 1.00 89.00 71 VAL A C 1
ATOM 565 O O . VAL A 1 71 ? -1.728 1.294 -5.432 1.00 89.00 71 VAL A O 1
ATOM 568 N N . ILE A 1 72 ? -0.228 0.007 -4.356 1.00 86.75 72 ILE A N 1
ATOM 569 C CA . ILE A 1 72 ? 0.897 0.933 -4.533 1.00 86.75 72 ILE A CA 1
ATOM 570 C C . ILE A 1 72 ? 1.585 0.562 -5.848 1.00 86.75 72 ILE A C 1
ATOM 572 O O . ILE A 1 72 ? 2.073 -0.556 -6.002 1.00 86.75 72 ILE A O 1
ATOM 576 N N . LEU A 1 73 ? 1.602 1.491 -6.801 1.00 83.44 73 LEU A N 1
ATOM 577 C CA . LEU A 1 73 ? 2.161 1.292 -8.135 1.00 83.44 73 LEU A CA 1
ATOM 578 C C . LEU A 1 73 ? 3.502 2.021 -8.256 1.00 83.44 73 LEU A C 1
ATOM 580 O O . LEU A 1 73 ? 3.574 3.227 -8.040 1.00 83.44 73 LEU A O 1
ATOM 584 N N . TYR A 1 74 ? 4.546 1.290 -8.643 1.00 78.44 74 TYR A N 1
ATOM 585 C CA . TYR A 1 74 ? 5.860 1.815 -9.043 1.00 78.44 74 TYR A CA 1
ATOM 586 C C . TYR A 1 74 ? 6.096 1.649 -10.551 1.00 78.44 74 TYR A C 1
ATOM 588 O O . TYR A 1 74 ? 5.399 0.882 -11.212 1.00 78.44 74 TYR A O 1
ATOM 596 N N . ASP A 1 75 ? 7.106 2.332 -11.093 1.00 71.12 75 ASP A N 1
ATOM 597 C CA . ASP A 1 75 ? 7.461 2.315 -12.518 1.00 71.12 75 ASP A CA 1
ATOM 598 C C . ASP A 1 75 ? 7.761 0.869 -12.953 1.00 71.12 75 ASP A C 1
ATOM 600 O O . ASP A 1 75 ? 8.692 0.276 -12.396 1.00 71.12 75 ASP A O 1
ATOM 604 N N . PRO A 1 76 ? 7.026 0.290 -13.924 1.00 67.00 76 PRO A N 1
ATOM 605 C CA . PRO A 1 76 ? 7.304 -1.044 -14.454 1.00 67.00 76 PRO A CA 1
ATOM 606 C C . PRO A 1 76 ? 8.768 -1.240 -14.864 1.00 67.00 76 PRO A C 1
ATOM 608 O O . PRO A 1 76 ? 9.340 -2.290 -14.582 1.00 67.00 76 PRO A O 1
ATOM 611 N N . THR A 1 77 ? 9.422 -0.209 -15.410 1.00 65.50 77 THR A N 1
ATOM 612 C CA . THR A 1 77 ? 10.845 -0.236 -15.782 1.00 65.50 77 THR A CA 1
ATOM 613 C C . THR A 1 77 ? 11.773 -0.281 -14.562 1.00 65.50 77 THR A C 1
ATOM 615 O O . THR A 1 77 ? 12.832 -0.905 -14.621 1.00 65.50 77 THR A O 1
ATOM 618 N N . ARG A 1 78 ? 11.404 0.350 -13.436 1.00 65.19 78 ARG A N 1
ATOM 619 C CA . ARG A 1 78 ? 12.202 0.322 -12.187 1.00 65.19 78 ARG A CA 1
ATOM 620 C C . ARG A 1 78 ? 11.929 -0.907 -11.327 1.00 65.19 78 ARG A C 1
ATOM 622 O O . ARG A 1 78 ? 12.803 -1.312 -10.565 1.00 65.19 78 ARG A O 1
ATOM 629 N N . ARG A 1 79 ? 10.712 -1.443 -11.405 1.00 66.44 79 ARG A N 1
ATOM 630 C CA . ARG A 1 79 ? 10.253 -2.614 -10.655 1.00 66.44 79 ARG A CA 1
ATOM 631 C C . ARG A 1 79 ? 10.672 -3.921 -11.330 1.00 66.44 79 ARG A C 1
ATOM 633 O O . ARG A 1 79 ? 11.095 -4.840 -10.636 1.00 66.44 79 ARG A O 1
ATOM 640 N N . ALA A 1 80 ? 10.597 -3.948 -12.664 1.00 54.59 80 ALA A N 1
ATOM 641 C CA . ALA A 1 80 ? 10.607 -5.129 -13.525 1.00 54.59 80 ALA A CA 1
ATOM 642 C C . ALA A 1 80 ? 9.474 -6.132 -13.207 1.00 54.59 80 ALA A C 1
ATOM 644 O O . ALA A 1 80 ? 8.900 -6.126 -12.122 1.00 54.59 80 ALA A O 1
ATOM 645 N N . TYR A 1 81 ? 9.132 -6.988 -14.178 1.00 53.84 81 TYR A N 1
ATOM 646 C CA . TYR A 1 81 ? 8.176 -8.098 -14.019 1.00 53.84 81 TYR A CA 1
ATOM 647 C C . TYR A 1 81 ? 6.857 -7.708 -13.318 1.00 53.84 81 TYR A C 1
ATOM 649 O O . TYR A 1 81 ? 6.514 -8.244 -12.267 1.00 53.84 81 TYR A O 1
ATOM 657 N N . SER A 1 82 ? 6.108 -6.739 -13.853 1.00 59.16 82 SER A N 1
ATOM 658 C CA . SER A 1 82 ? 4.819 -6.332 -13.266 1.00 59.16 82 SER A CA 1
ATOM 659 C C . SER A 1 82 ? 3.785 -5.970 -14.329 1.00 59.16 82 SER A C 1
ATOM 661 O O . SER A 1 82 ? 3.640 -4.811 -14.714 1.00 59.16 82 SER A O 1
ATOM 663 N N . CYS A 1 83 ? 3.027 -6.980 -14.769 1.00 69.75 83 CYS A N 1
ATOM 664 C CA . CYS A 1 83 ? 1.874 -6.822 -15.657 1.00 69.75 83 CYS A CA 1
ATOM 665 C C . CYS A 1 83 ? 0.665 -6.300 -14.856 1.00 69.75 83 CYS A C 1
ATOM 667 O O . CYS A 1 83 ? -0.310 -7.009 -14.596 1.00 69.75 83 CYS A O 1
ATOM 669 N N . TYR A 1 84 ? 0.762 -5.050 -14.388 1.00 75.75 84 TYR A N 1
ATOM 670 C CA . TYR A 1 84 ? -0.226 -4.440 -13.492 1.00 75.75 84 TYR A CA 1
ATOM 671 C C . TYR A 1 84 ? -1.656 -4.501 -14.044 1.00 75.75 84 TYR A C 1
ATOM 673 O O . TYR A 1 84 ? -2.585 -4.663 -13.264 1.00 75.75 84 TYR A O 1
ATOM 681 N N . THR A 1 85 ? -1.840 -4.404 -15.362 1.00 76.12 85 THR A N 1
ATOM 682 C CA . THR A 1 85 ? -3.141 -4.523 -16.042 1.00 76.12 85 THR A CA 1
ATOM 683 C C . THR A 1 85 ? -3.839 -5.842 -15.738 1.00 76.12 85 THR A C 1
ATOM 685 O O . THR A 1 85 ? -4.922 -5.825 -15.165 1.00 76.12 85 THR A O 1
ATOM 688 N N . HIS A 1 86 ? -3.200 -6.977 -16.036 1.00 81.88 86 HIS A N 1
ATOM 689 C CA . HIS A 1 86 ? -3.783 -8.306 -15.830 1.00 81.88 86 HIS A CA 1
ATOM 690 C C . HIS A 1 86 ? -4.173 -8.555 -14.363 1.00 81.88 86 HIS A C 1
ATOM 692 O O . HIS A 1 86 ? -5.192 -9.181 -14.073 1.00 81.88 86 HIS A O 1
ATOM 698 N N . HIS A 1 87 ? -3.376 -8.040 -13.427 1.00 86.12 87 HIS A N 1
ATOM 699 C CA . HIS A 1 87 ? -3.678 -8.124 -12.002 1.00 86.12 87 HIS A CA 1
ATOM 700 C C . HIS A 1 87 ? -4.837 -7.193 -11.605 1.00 86.12 87 HIS A C 1
ATOM 702 O O . HIS A 1 87 ? -5.766 -7.637 -10.935 1.00 86.12 87 HIS A O 1
ATOM 708 N N . LEU A 1 88 ? -4.843 -5.932 -12.055 1.00 87.25 88 LEU A N 1
ATOM 709 C CA . LEU A 1 88 ? -5.920 -4.970 -11.777 1.00 87.25 88 LEU A CA 1
ATOM 710 C C . LEU A 1 88 ? -7.267 -5.412 -12.367 1.00 87.25 88 LEU A C 1
ATOM 712 O O . LEU A 1 88 ? -8.283 -5.268 -11.691 1.00 87.25 88 LEU A O 1
ATOM 716 N N . ASP A 1 89 ? -7.289 -5.980 -13.577 1.00 88.25 89 ASP A N 1
ATOM 717 C CA . ASP A 1 89 ? -8.502 -6.555 -14.173 1.00 88.25 89 ASP A CA 1
ATOM 718 C C . ASP A 1 89 ? -9.063 -7.681 -13.286 1.00 88.25 89 ASP A C 1
ATOM 720 O O . ASP A 1 89 ? -10.234 -7.630 -12.917 1.00 88.25 89 ASP A O 1
ATOM 724 N N . ARG A 1 90 ? -8.220 -8.617 -12.824 1.00 91.12 90 ARG A N 1
ATOM 725 C CA . ARG A 1 90 ? -8.617 -9.715 -11.916 1.00 91.12 90 ARG A CA 1
ATOM 726 C C . ARG A 1 90 ? -9.193 -9.231 -10.578 1.00 91.12 90 ARG A C 1
ATOM 728 O O . ARG A 1 90 ? -10.083 -9.871 -10.025 1.00 91.12 90 ARG A O 1
ATOM 735 N N . TRP A 1 91 ? -8.694 -8.120 -10.035 1.00 92.75 91 TRP A N 1
ATOM 736 C CA . TRP A 1 91 ? -9.277 -7.509 -8.833 1.00 92.75 91 TRP A CA 1
ATOM 737 C C . TRP A 1 91 ? -10.608 -6.797 -9.141 1.00 92.75 91 TRP A C 1
ATOM 739 O O . TRP A 1 91 ? -11.536 -6.888 -8.336 1.00 92.75 91 TRP A O 1
ATOM 749 N N . LEU A 1 92 ? -10.743 -6.165 -10.315 1.00 91.75 92 LEU A N 1
ATOM 750 C CA . LEU A 1 92 ? -11.979 -5.508 -10.771 1.00 91.75 92 LEU A CA 1
ATOM 751 C C . LEU A 1 92 ? -13.066 -6.454 -11.320 1.00 91.75 92 LEU A C 1
ATOM 753 O O . LEU A 1 92 ? -14.195 -6.008 -11.518 1.00 91.75 92 LEU A O 1
ATOM 757 N N . GLU A 1 93 ? -12.770 -7.737 -11.548 1.00 94.25 93 GLU A N 1
ATOM 758 C CA . GLU A 1 93 ? -13.781 -8.782 -11.799 1.00 94.25 93 GLU A CA 1
ATOM 759 C C . GLU A 1 93 ? -14.699 -9.015 -10.585 1.00 94.25 93 GLU A C 1
ATOM 761 O O . GLU A 1 93 ? -15.804 -9.534 -10.738 1.00 94.25 93 GLU A O 1
ATOM 766 N N . LEU A 1 94 ? -14.235 -8.659 -9.382 1.00 95.06 94 LEU A N 1
ATOM 767 C CA . LEU A 1 94 ? -14.884 -8.980 -8.108 1.00 95.06 94 LEU A CA 1
ATOM 768 C C . LEU A 1 94 ? -15.215 -7.723 -7.306 1.00 95.06 94 LEU A C 1
ATOM 770 O O . LEU A 1 94 ? -16.340 -7.552 -6.841 1.00 95.06 94 LEU A O 1
ATOM 774 N N . TYR A 1 95 ? -14.242 -6.825 -7.158 1.00 92.31 95 TYR A N 1
ATOM 775 C CA . TYR A 1 95 ? -14.415 -5.585 -6.418 1.00 92.31 95 TYR A CA 1
ATOM 776 C C . TYR A 1 95 ? -14.813 -4.443 -7.361 1.00 92.31 95 TYR A C 1
ATOM 778 O O . TYR A 1 95 ? -14.168 -4.247 -8.394 1.00 92.31 95 TYR A O 1
ATOM 786 N N . PRO A 1 96 ? -15.844 -3.645 -7.024 1.00 90.94 96 PRO A N 1
ATOM 787 C CA . PRO A 1 96 ? -16.217 -2.496 -7.838 1.00 90.94 96 PRO A CA 1
ATOM 788 C C . PRO A 1 96 ? -15.079 -1.472 -7.868 1.00 90.94 96 PRO A C 1
ATOM 790 O O . PRO A 1 96 ? -14.255 -1.402 -6.959 1.00 90.94 96 PRO A O 1
ATOM 793 N N . LEU A 1 97 ? -15.053 -0.619 -8.892 1.00 85.69 97 LEU A N 1
ATOM 794 C CA . LEU A 1 97 ? -13.997 0.386 -9.047 1.00 85.69 97 LEU A CA 1
ATOM 795 C C . LEU A 1 97 ? -13.895 1.342 -7.846 1.00 85.69 97 LEU A C 1
ATOM 797 O O . LEU A 1 97 ? -12.798 1.702 -7.436 1.00 85.69 97 LEU A O 1
ATOM 801 N N . SER A 1 98 ? -15.035 1.690 -7.246 1.00 85.25 98 SER A N 1
ATOM 802 C CA . SER A 1 98 ? -15.130 2.475 -6.010 1.00 85.25 98 SER A CA 1
ATOM 803 C C . SER A 1 98 ? -14.539 1.774 -4.784 1.00 85.25 98 SER A C 1
ATOM 805 O O . SER A 1 98 ? -14.460 2.387 -3.722 1.00 85.25 98 SER A O 1
ATOM 807 N N . ASN A 1 99 ? -14.131 0.507 -4.902 1.00 89.06 99 ASN A N 1
ATOM 808 C CA . ASN A 1 99 ? -13.380 -0.213 -3.886 1.00 89.06 99 ASN A CA 1
ATOM 809 C C . ASN A 1 99 ? -11.863 -0.218 -4.124 1.00 89.06 99 ASN A C 1
ATOM 811 O O . ASN A 1 99 ? -11.144 -0.720 -3.266 1.00 89.06 99 ASN A O 1
ATOM 815 N N . LEU A 1 100 ? -11.351 0.352 -5.219 1.00 87.38 100 LEU A N 1
ATOM 816 C CA . LEU A 1 100 ? -9.929 0.307 -5.562 1.00 87.38 100 LEU A CA 1
ATOM 817 C C . LEU A 1 100 ? -9.244 1.674 -5.375 1.00 87.38 100 LEU A C 1
ATOM 819 O O . LEU A 1 100 ? -9.519 2.617 -6.114 1.00 87.38 100 LEU A O 1
ATOM 823 N N . ILE A 1 101 ? -8.302 1.773 -4.433 1.00 87.44 101 ILE A N 1
ATOM 824 C CA . ILE A 1 101 ? -7.429 2.948 -4.275 1.00 87.44 101 ILE A CA 1
ATOM 825 C C . ILE A 1 101 ? -6.083 2.667 -4.941 1.00 87.44 101 ILE A C 1
ATOM 827 O O . ILE A 1 101 ? -5.379 1.730 -4.574 1.00 87.44 101 ILE A O 1
ATOM 831 N N . LEU A 1 102 ? -5.668 3.517 -5.879 1.00 85.56 102 LEU A N 1
ATOM 832 C CA . LEU A 1 102 ? -4.324 3.453 -6.455 1.00 85.56 102 LEU A CA 1
ATOM 833 C C . LEU A 1 102 ? -3.432 4.545 -5.869 1.00 85.56 102 LEU A C 1
ATOM 835 O O . LEU A 1 102 ? -3.789 5.722 -5.886 1.00 85.56 102 LEU A O 1
ATOM 839 N N . ILE A 1 103 ? -2.256 4.152 -5.381 1.00 86.56 103 ILE A N 1
ATOM 840 C CA . ILE A 1 103 ? -1.245 5.061 -4.837 1.00 86.56 103 ILE A CA 1
ATOM 841 C C . ILE A 1 103 ? -0.038 5.104 -5.772 1.00 86.56 103 ILE A C 1
ATOM 843 O O . ILE A 1 103 ? 0.553 4.077 -6.101 1.00 86.56 103 ILE A O 1
ATOM 847 N N . ASP A 1 104 ? 0.359 6.315 -6.153 1.00 81.69 104 ASP A N 1
ATOM 848 C CA . ASP A 1 104 ? 1.612 6.594 -6.856 1.00 81.69 104 ASP A CA 1
ATOM 849 C C . ASP A 1 104 ? 2.806 6.374 -5.909 1.00 81.69 104 ASP A C 1
ATOM 851 O O . ASP A 1 104 ? 2.960 7.081 -4.908 1.00 81.69 104 ASP A O 1
ATOM 855 N N . GLY A 1 105 ? 3.645 5.381 -6.210 1.00 83.88 105 GLY A N 1
ATOM 856 C CA . GLY A 1 105 ? 4.781 4.983 -5.382 1.00 83.88 105 GLY A CA 1
ATOM 857 C C . GLY A 1 105 ? 5.911 6.014 -5.324 1.00 83.88 105 GLY A C 1
ATOM 858 O O . GLY A 1 105 ? 6.558 6.148 -4.285 1.00 83.88 105 GLY A O 1
ATOM 859 N N . GLU A 1 106 ? 6.136 6.801 -6.382 1.00 82.62 106 GLU A N 1
ATOM 860 C CA . GLU A 1 106 ? 7.130 7.887 -6.338 1.00 82.62 106 GLU A CA 1
ATOM 861 C C . GLU A 1 106 ? 6.594 9.061 -5.536 1.00 82.62 106 GLU A C 1
ATOM 863 O O . GLU A 1 106 ? 7.304 9.600 -4.692 1.00 82.62 106 GLU A O 1
ATOM 868 N N . ARG A 1 107 ? 5.315 9.408 -5.705 1.00 86.00 107 ARG A N 1
ATOM 869 C CA . ARG A 1 107 ? 4.677 10.442 -4.889 1.00 86.00 107 ARG A CA 1
ATOM 870 C C . ARG A 1 107 ? 4.603 10.031 -3.419 1.00 86.00 107 ARG A C 1
ATOM 872 O O . ARG A 1 107 ? 4.789 10.877 -2.555 1.00 86.00 107 ARG A O 1
ATOM 879 N N . LEU A 1 108 ? 4.428 8.746 -3.109 1.00 88.94 108 LEU A N 1
ATOM 880 C CA . LEU A 1 108 ? 4.560 8.227 -1.742 1.00 88.94 108 LEU A CA 1
ATOM 881 C C . LEU A 1 108 ? 6.017 8.286 -1.234 1.00 88.94 108 LEU A C 1
ATOM 883 O O . LEU A 1 108 ? 6.239 8.478 -0.041 1.00 88.94 108 LEU A O 1
ATOM 887 N N . ARG A 1 109 ? 7.019 8.152 -2.112 1.00 86.31 109 ARG A N 1
ATOM 888 C CA . ARG A 1 109 ? 8.450 8.295 -1.775 1.00 86.31 109 ARG A CA 1
ATOM 889 C C . ARG A 1 109 ? 8.871 9.758 -1.563 1.00 86.31 109 ARG A C 1
ATOM 891 O O . ARG A 1 109 ? 9.761 10.007 -0.752 1.00 86.31 109 ARG A O 1
ATOM 898 N N . GLU A 1 110 ? 8.253 10.696 -2.277 1.00 88.94 110 GLU A N 1
ATOM 899 C CA . GLU A 1 110 ? 8.629 12.119 -2.353 1.00 88.94 110 GLU A CA 1
ATOM 900 C C . GLU A 1 110 ? 7.756 13.031 -1.471 1.00 88.94 110 GLU A C 1
ATOM 902 O O . GLU A 1 110 ? 8.270 13.936 -0.819 1.00 88.94 110 GLU A O 1
ATOM 907 N N . GLU A 1 111 ? 6.450 12.763 -1.394 1.00 91.19 111 GLU A N 1
ATOM 908 C CA . GLU A 1 111 ? 5.431 13.540 -0.671 1.00 91.19 111 GLU A CA 1
ATOM 909 C C . GLU A 1 111 ? 4.628 12.683 0.356 1.00 91.19 111 GLU A C 1
ATOM 911 O O . GLU A 1 111 ? 3.404 12.839 0.447 1.00 91.19 111 GLU A O 1
ATOM 916 N N . PRO A 1 112 ? 5.232 11.771 1.156 1.00 93.06 112 PRO A N 1
ATOM 917 C CA . PRO A 1 112 ? 4.484 10.774 1.939 1.00 93.06 112 PRO A CA 1
ATOM 918 C C . PRO A 1 112 ? 3.453 11.359 2.903 1.00 93.06 112 PRO A C 1
ATOM 920 O O . PRO A 1 112 ? 2.400 10.763 3.098 1.00 93.06 112 PRO A O 1
ATOM 923 N N . ALA A 1 113 ? 3.730 12.516 3.511 1.00 93.56 113 ALA A N 1
ATOM 924 C CA . ALA A 1 113 ? 2.783 13.160 4.419 1.00 93.56 113 ALA A CA 1
ATOM 925 C C . ALA A 1 113 ? 1.522 13.669 3.699 1.00 93.56 113 ALA A C 1
ATOM 927 O O . ALA A 1 113 ? 0.449 13.670 4.294 1.00 93.56 113 ALA A O 1
ATOM 928 N N . THR A 1 114 ? 1.641 14.068 2.430 1.00 92.56 114 THR A N 1
ATOM 929 C CA . THR A 1 114 ? 0.506 14.478 1.594 1.00 92.56 114 THR A CA 1
ATOM 930 C C . THR A 1 114 ? -0.278 13.251 1.145 1.00 92.56 114 THR A C 1
ATOM 932 O O . THR A 1 114 ? -1.480 13.191 1.365 1.00 92.56 114 THR A O 1
ATOM 935 N N . VAL A 1 115 ? 0.402 12.227 0.619 1.00 91.62 115 VAL A N 1
ATOM 936 C CA . VAL A 1 115 ? -0.245 10.983 0.161 1.00 91.62 115 VAL A CA 1
ATOM 937 C C . VAL A 1 115 ? -0.944 10.241 1.306 1.00 91.62 115 VAL A C 1
ATOM 939 O O . VAL A 1 115 ? -2.006 9.668 1.098 1.00 91.62 115 VAL A O 1
ATOM 942 N N . LEU A 1 116 ? -0.397 10.267 2.526 1.00 93.12 116 LEU A N 1
ATOM 943 C CA . LEU A 1 116 ? -1.043 9.660 3.696 1.00 93.12 116 LEU A CA 1
ATOM 944 C C . LEU A 1 116 ? -2.186 10.505 4.273 1.00 93.12 116 LEU A C 1
ATOM 946 O O . LEU A 1 116 ? -3.118 9.921 4.821 1.00 93.12 116 LEU A O 1
ATOM 950 N N . LEU A 1 117 ? -2.149 11.836 4.130 1.00 93.38 117 LEU A N 1
ATOM 951 C CA . LEU A 1 117 ? -3.295 12.693 4.449 1.00 93.38 117 LEU A CA 1
ATOM 952 C C . LEU A 1 117 ? -4.436 12.428 3.464 1.00 93.38 117 LEU A C 1
ATOM 954 O O . LEU A 1 117 ? -5.532 12.098 3.895 1.00 93.38 117 LEU A O 1
ATOM 958 N N . GLU A 1 118 ? -4.146 12.455 2.161 1.00 91.12 118 GLU A N 1
ATOM 959 C CA . GLU A 1 118 ? -5.097 12.081 1.110 1.00 91.12 118 GLU A CA 1
ATOM 960 C C . GLU A 1 118 ? -5.645 10.669 1.342 1.00 91.12 118 GLU A C 1
ATOM 962 O O . GLU A 1 118 ? -6.842 10.453 1.196 1.00 91.12 118 GLU A O 1
ATOM 967 N N . LEU A 1 119 ? -4.811 9.708 1.756 1.00 91.00 119 LEU A N 1
ATOM 968 C CA . LEU A 1 119 ? -5.265 8.355 2.074 1.00 91.00 119 LEU A CA 1
ATOM 969 C C . LEU A 1 119 ? -6.166 8.312 3.317 1.00 91.00 119 LEU A C 1
ATOM 971 O O . LEU A 1 119 ? -7.156 7.598 3.292 1.00 91.00 119 LEU A O 1
ATOM 975 N N . ALA A 1 120 ? -5.861 9.062 4.380 1.00 91.94 120 ALA A N 1
ATOM 976 C CA . ALA A 1 120 ? -6.706 9.143 5.576 1.00 91.94 120 ALA A CA 1
ATOM 977 C C . ALA A 1 120 ? -8.051 9.830 5.289 1.00 91.94 120 ALA A C 1
ATOM 979 O O . ALA A 1 120 ? -9.104 9.352 5.702 1.00 91.94 120 ALA A O 1
ATOM 980 N N . GLU A 1 121 ? -8.026 10.886 4.484 1.00 90.06 121 GLU A N 1
ATOM 981 C CA . GLU A 1 121 ? -9.214 11.486 3.892 1.00 90.06 121 GLU A CA 1
ATOM 982 C C . GLU A 1 121 ? -10.012 10.474 3.063 1.00 90.06 121 GLU A C 1
ATOM 984 O O . GLU A 1 121 ? -11.219 10.366 3.226 1.00 90.06 121 GLU A O 1
ATOM 989 N N . ASN A 1 122 ? -9.337 9.677 2.230 1.00 86.12 122 ASN A N 1
ATOM 990 C CA . ASN A 1 122 ? -9.917 8.548 1.498 1.00 86.12 122 ASN A CA 1
ATOM 991 C C . ASN A 1 122 ? -10.304 7.372 2.422 1.00 86.12 122 ASN A C 1
ATOM 993 O O . ASN A 1 122 ? -10.600 6.299 1.910 1.00 86.12 122 ASN A O 1
ATOM 997 N N . LEU A 1 123 ? -10.271 7.516 3.749 1.00 86.81 123 LEU A N 1
ATOM 998 C CA . LEU A 1 123 ? -10.632 6.470 4.707 1.00 86.81 123 LEU A CA 1
ATOM 999 C C . LEU A 1 123 ? -11.782 6.852 5.648 1.00 86.81 123 LEU A C 1
ATOM 1001 O O . LEU A 1 123 ? -12.056 6.103 6.586 1.00 86.81 123 LEU A O 1
ATOM 1005 N N . GLY A 1 124 ? -12.392 8.027 5.471 1.00 90.31 124 GLY A N 1
ATOM 1006 C CA . GLY A 1 124 ? -13.310 8.603 6.456 1.00 90.31 124 GLY A CA 1
ATOM 1007 C C . GLY A 1 124 ? -12.644 8.889 7.811 1.00 90.31 124 GLY A C 1
ATOM 1008 O O . GLY A 1 124 ? -13.334 9.074 8.814 1.00 90.31 124 GLY A O 1
ATOM 1009 N N . LEU A 1 125 ? -11.306 8.897 7.870 1.00 92.12 125 LEU A N 1
ATOM 1010 C CA . LEU A 1 125 ? -10.563 9.074 9.112 1.00 92.12 125 LEU A CA 1
ATOM 1011 C C . LEU A 1 125 ? -10.484 10.558 9.515 1.00 92.12 125 LEU A C 1
ATOM 1013 O O . LEU A 1 125 ? -10.397 11.421 8.641 1.00 92.12 125 LEU A O 1
ATOM 1017 N N . PRO A 1 126 ? -10.459 10.866 10.828 1.00 93.44 126 PRO A N 1
ATOM 1018 C CA . PRO A 1 126 ? -10.237 12.226 11.318 1.00 93.44 126 PRO A CA 1
ATOM 1019 C C . PRO A 1 126 ? -8.886 12.821 10.895 1.00 93.44 126 PRO A C 1
ATOM 1021 O O . PRO A 1 126 ? -7.925 12.098 10.638 1.00 93.44 126 PRO A O 1
ATOM 1024 N N . ASP A 1 127 ? -8.784 14.150 10.934 1.00 93.19 127 ASP A N 1
ATOM 1025 C CA . ASP A 1 127 ? -7.541 14.878 10.674 1.00 93.19 127 ASP A CA 1
ATOM 1026 C C . ASP A 1 127 ? -6.355 14.337 11.491 1.00 93.19 127 ASP A C 1
ATOM 1028 O O . ASP A 1 127 ? -6.378 14.272 12.725 1.00 93.19 127 ASP A O 1
ATOM 1032 N N . PHE A 1 128 ? -5.267 14.003 10.793 1.00 92.94 128 PHE A N 1
ATOM 1033 C CA . PHE A 1 128 ? -4.026 13.556 11.412 1.00 92.94 128 PHE A CA 1
ATOM 1034 C C . PHE A 1 128 ? -2.816 14.277 10.815 1.00 92.94 128 PHE A C 1
ATOM 1036 O O . PHE A 1 128 ? -2.575 14.260 9.609 1.00 92.94 128 PHE A O 1
ATOM 1043 N N . ASP A 1 129 ? -2.008 14.883 11.686 1.00 93.00 129 ASP A N 1
ATOM 1044 C CA . ASP A 1 129 ? -0.813 15.641 11.311 1.00 93.00 129 ASP A CA 1
ATOM 1045 C C . ASP A 1 129 ? 0.335 14.719 10.858 1.00 93.00 129 ASP A C 1
ATOM 1047 O O . ASP A 1 129 ? 1.318 14.488 11.565 1.00 93.00 129 ASP A O 1
ATOM 1051 N N . PHE A 1 130 ? 0.235 14.178 9.645 1.00 92.44 130 PHE A N 1
ATOM 1052 C CA . PHE A 1 130 ? 1.331 13.435 9.023 1.00 92.44 130 PHE A CA 1
ATOM 1053 C C . PHE A 1 130 ? 2.568 14.314 8.773 1.00 92.44 130 PHE A C 1
ATOM 1055 O O . PHE A 1 130 ? 3.681 13.789 8.751 1.00 92.44 130 PHE A O 1
ATOM 1062 N N . LYS A 1 131 ? 2.403 15.639 8.631 1.00 91.44 131 LYS A N 1
ATOM 1063 C CA . LYS A 1 131 ? 3.475 16.585 8.271 1.00 91.44 131 LYS A CA 1
ATOM 1064 C C . LYS A 1 131 ? 4.512 16.737 9.386 1.00 91.44 131 LYS A C 1
ATOM 1066 O O . LYS A 1 131 ? 5.705 16.683 9.106 1.00 91.44 131 LYS A O 1
ATOM 1071 N N . ASN A 1 132 ? 4.100 16.840 10.651 1.00 90.81 132 ASN A N 1
ATOM 1072 C CA . ASN A 1 132 ? 5.047 16.845 11.776 1.00 90.81 132 ASN A CA 1
ATOM 1073 C C . ASN A 1 132 ? 5.455 15.438 12.240 1.00 90.81 132 ASN A C 1
ATOM 1075 O O . ASN A 1 132 ? 6.487 15.285 12.896 1.00 90.81 132 ASN A O 1
ATOM 1079 N N . ARG A 1 133 ? 4.682 14.398 11.897 1.00 91.06 133 ARG A N 1
ATOM 1080 C CA . ARG A 1 133 ? 4.958 12.995 12.275 1.00 91.06 133 ARG A CA 1
ATOM 1081 C C . ARG A 1 133 ? 5.877 12.251 11.306 1.00 91.06 133 ARG A C 1
ATOM 1083 O O . ARG A 1 133 ? 6.279 11.129 11.621 1.00 91.06 133 ARG A O 1
ATOM 1090 N N . ILE A 1 134 ? 6.208 12.832 10.155 1.00 92.44 134 ILE A N 1
ATOM 1091 C CA . ILE A 1 134 ? 7.056 12.229 9.122 1.00 92.44 134 ILE A CA 1
ATOM 1092 C C . ILE A 1 134 ? 8.089 13.265 8.671 1.00 92.44 134 ILE A C 1
ATOM 1094 O O . ILE A 1 134 ? 7.727 14.353 8.240 1.00 92.44 134 ILE A O 1
ATOM 1098 N N . ARG A 1 135 ? 9.385 12.940 8.748 1.00 90.81 135 ARG A N 1
ATOM 1099 C CA . ARG A 1 135 ? 10.476 13.834 8.308 1.00 90.81 135 ARG A CA 1
ATOM 1100 C C . ARG A 1 135 ? 11.479 13.104 7.425 1.00 90.81 135 ARG A C 1
ATOM 1102 O O . ARG A 1 135 ? 11.719 11.912 7.614 1.00 90.81 135 ARG A O 1
ATOM 1109 N N . PHE A 1 136 ? 12.064 13.818 6.466 1.00 90.69 136 PHE A N 1
ATOM 1110 C CA . PHE A 1 136 ? 13.128 13.283 5.619 1.00 90.69 136 PHE A CA 1
ATOM 1111 C C . PHE A 1 136 ? 14.413 13.072 6.429 1.00 90.69 136 PHE A C 1
ATOM 1113 O O . PHE A 1 136 ? 14.814 13.937 7.207 1.00 90.69 136 PHE A O 1
ATOM 1120 N N . SER A 1 137 ? 15.068 11.927 6.243 1.00 89.88 137 SER A N 1
ATOM 1121 C CA . SER A 1 137 ? 16.374 11.621 6.824 1.00 89.88 137 SER A CA 1
ATOM 1122 C C . SER A 1 137 ? 17.406 11.536 5.704 1.00 89.88 137 SER A C 1
ATOM 1124 O O . SER A 1 137 ? 17.432 10.565 4.949 1.00 89.88 137 SER A O 1
ATOM 1126 N N . ALA A 1 138 ? 18.282 12.542 5.614 1.00 87.50 138 ALA A N 1
ATOM 1127 C CA . ALA A 1 138 ? 19.330 12.596 4.595 1.00 87.50 138 ALA A CA 1
ATOM 1128 C C . ALA A 1 138 ? 20.298 11.400 4.676 1.00 87.50 138 ALA A C 1
ATOM 1130 O O . ALA A 1 138 ? 20.666 10.843 3.648 1.00 87.50 138 ALA A O 1
ATOM 1131 N N . SER A 1 139 ? 20.633 10.940 5.887 1.00 86.06 139 SER A N 1
ATOM 1132 C CA . SER A 1 139 ? 21.489 9.765 6.106 1.00 86.06 139 SER A CA 1
ATOM 1133 C C . SER A 1 139 ? 20.823 8.431 5.748 1.00 86.06 139 SER A C 1
ATOM 1135 O O . SER A 1 139 ? 21.524 7.463 5.459 1.00 86.06 139 SER A O 1
ATOM 1137 N N . LYS A 1 140 ? 19.484 8.357 5.738 1.00 85.62 140 LYS A N 1
ATOM 1138 C CA . LYS A 1 140 ? 18.741 7.191 5.232 1.00 85.62 140 LYS A CA 1
ATOM 1139 C C . LYS A 1 140 ? 18.409 7.308 3.739 1.00 85.62 140 LYS A C 1
ATOM 1141 O O . LYS A 1 140 ? 18.233 6.277 3.097 1.00 85.62 140 LYS A O 1
ATOM 1146 N N . GLY A 1 141 ? 18.290 8.524 3.203 1.00 87.44 141 GLY A N 1
ATOM 1147 C CA . GLY A 1 141 ? 17.799 8.813 1.849 1.00 87.44 141 GLY A CA 1
ATOM 1148 C C . GLY A 1 141 ? 16.273 8.725 1.691 1.00 87.44 141 GLY A C 1
ATOM 1149 O O . GLY A 1 141 ? 15.774 8.747 0.570 1.00 87.44 141 GLY A O 1
ATOM 1150 N N . PHE A 1 142 ? 15.524 8.599 2.793 1.00 88.81 142 PHE A N 1
ATOM 1151 C CA . PHE A 1 142 ? 14.068 8.404 2.803 1.00 88.81 142 PHE A CA 1
ATOM 1152 C C . PHE A 1 142 ?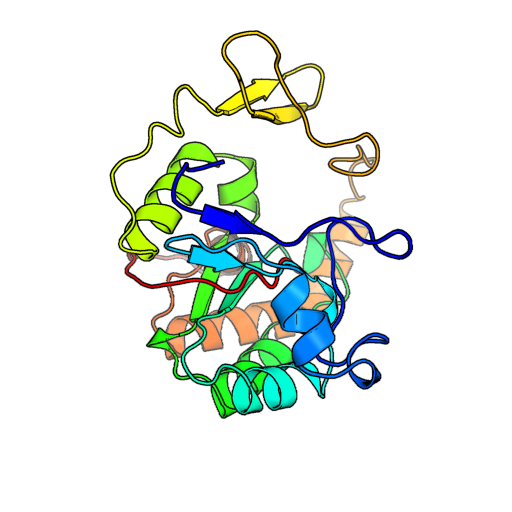 13.414 9.126 3.987 1.00 88.81 142 PHE A C 1
ATOM 1154 O O . PHE A 1 142 ? 14.076 9.517 4.951 1.00 88.81 142 PHE A O 1
ATOM 1161 N N . PHE A 1 143 ? 12.090 9.257 3.939 1.00 91.06 143 PHE A N 1
ATOM 1162 C CA . PHE A 1 143 ? 11.287 9.716 5.069 1.00 91.06 143 PHE A CA 1
ATOM 1163 C C . PHE A 1 143 ? 11.179 8.659 6.181 1.00 91.06 143 PHE A C 1
ATOM 1165 O O . PHE A 1 143 ? 11.127 7.454 5.925 1.00 91.06 143 PHE A O 1
ATOM 1172 N N . CYS A 1 144 ? 11.123 9.127 7.427 1.00 91.44 144 CYS A N 1
ATOM 1173 C CA . CYS A 1 144 ? 11.033 8.316 8.639 1.00 91.44 144 CYS A CA 1
ATOM 1174 C C . CYS A 1 144 ? 9.936 8.850 9.574 1.00 91.44 144 CYS A C 1
ATOM 1176 O O . CYS A 1 144 ? 9.664 10.053 9.595 1.00 91.44 144 CYS A O 1
ATOM 1178 N N . GLN A 1 145 ? 9.326 7.971 10.379 1.00 90.50 145 GLN A N 1
ATOM 1179 C CA . GLN A 1 145 ? 8.336 8.380 11.381 1.00 90.50 145 GLN A CA 1
ATOM 1180 C C . GLN A 1 145 ? 9.038 9.039 12.577 1.00 90.50 145 GLN A C 1
ATOM 1182 O O . GLN A 1 145 ? 10.031 8.517 13.079 1.00 90.50 145 GLN A O 1
ATOM 1187 N N . VAL A 1 146 ? 8.483 10.136 13.086 1.00 87.12 146 VAL A N 1
ATOM 1188 C CA . VAL A 1 146 ? 8.965 10.856 14.273 1.00 87.12 146 VAL A CA 1
ATOM 1189 C C . VAL A 1 146 ? 7.979 10.655 15.432 1.00 87.12 146 VAL A C 1
ATOM 1191 O O . VAL A 1 146 ? 6.791 10.969 15.313 1.00 87.12 146 VAL A O 1
ATOM 1194 N N . SER A 1 147 ? 8.451 10.103 16.555 1.00 80.19 147 SER A N 1
ATOM 1195 C CA . SER A 1 147 ? 7.736 10.129 17.843 1.00 80.19 147 SER A CA 1
ATOM 1196 C C . SER A 1 147 ? 8.215 11.310 18.703 1.00 80.19 147 SER A C 1
ATOM 1198 O O . SER A 1 147 ? 9.088 12.063 18.283 1.00 80.19 147 SER A O 1
ATOM 1200 N N . LYS A 1 148 ? 7.667 11.480 19.917 1.00 71.38 148 LYS A N 1
ATOM 1201 C CA . LYS A 1 148 ? 8.162 12.490 20.876 1.00 71.38 148 LYS A CA 1
ATOM 1202 C C . LYS A 1 148 ? 9.623 12.263 21.305 1.00 71.38 148 LYS A C 1
ATOM 1204 O O . LYS A 1 148 ? 10.254 13.195 21.782 1.00 71.38 148 LYS A O 1
ATOM 1209 N N . GLU A 1 149 ? 10.138 11.043 21.150 1.00 73.56 149 GLU A N 1
ATOM 1210 C CA . GLU A 1 149 ? 11.414 10.604 21.735 1.00 73.56 149 GLU A CA 1
ATOM 1211 C C . GLU A 1 149 ? 12.408 10.060 20.699 1.00 73.56 149 GLU A C 1
ATOM 1213 O O . GLU A 1 149 ? 13.614 10.104 20.926 1.00 73.56 149 GLU A O 1
ATOM 1218 N N . LYS A 1 150 ? 11.927 9.464 19.594 1.00 79.75 150 LYS A N 1
ATOM 1219 C CA . LYS A 1 150 ? 12.762 8.697 18.652 1.00 79.75 150 LYS A CA 1
ATOM 1220 C C . LYS A 1 150 ? 12.270 8.827 17.209 1.00 79.75 150 LYS A C 1
ATOM 1222 O O . LYS A 1 150 ? 11.073 8.725 16.929 1.00 79.75 150 LYS A O 1
ATOM 1227 N N . THR A 1 151 ? 13.210 8.946 16.274 1.00 83.25 151 THR A N 1
ATOM 1228 C CA . THR A 1 151 ? 12.949 8.797 14.834 1.00 83.25 151 THR A CA 1
ATOM 1229 C C . THR A 1 151 ? 13.040 7.319 14.451 1.00 83.25 151 THR A C 1
ATOM 1231 O O . THR A 1 151 ? 14.104 6.710 14.548 1.00 83.25 151 THR A O 1
ATOM 1234 N N . LYS A 1 152 ? 11.930 6.730 13.997 1.00 87.81 152 LYS A N 1
ATOM 1235 C CA . LYS A 1 152 ? 11.841 5.345 13.514 1.00 87.81 152 LYS A CA 1
ATOM 1236 C C . LYS A 1 152 ? 11.835 5.330 11.984 1.00 87.81 152 LYS A C 1
ATOM 1238 O O . LYS A 1 152 ? 10.807 5.546 11.343 1.00 87.81 152 LYS A O 1
ATOM 1243 N N . CYS A 1 153 ? 13.001 5.073 11.399 1.00 88.19 153 CYS A N 1
ATOM 1244 C CA . CYS A 1 153 ? 13.145 4.797 9.970 1.00 88.19 153 CYS A CA 1
ATOM 1245 C C . CYS A 1 153 ? 12.749 3.353 9.621 1.00 88.19 153 CYS A C 1
ATOM 1247 O O . CYS A 1 153 ? 12.728 2.474 10.485 1.00 88.19 153 CYS A O 1
ATOM 1249 N N . LEU A 1 154 ? 12.478 3.095 8.337 1.00 84.81 154 LEU A N 1
ATOM 1250 C CA . LEU A 1 154 ? 12.331 1.730 7.822 1.00 84.81 154 LEU A CA 1
ATOM 1251 C C . LEU A 1 154 ? 13.661 0.960 7.922 1.00 84.81 154 LEU A C 1
ATOM 1253 O O . LEU A 1 154 ? 14.740 1.534 7.745 1.00 84.81 154 LEU A O 1
ATOM 1257 N N . GLY A 1 155 ? 13.572 -0.344 8.199 1.00 82.94 155 GLY A N 1
ATOM 1258 C CA . GLY A 1 155 ? 14.726 -1.208 8.469 1.00 82.94 155 GLY A CA 1
ATOM 1259 C C . GLY A 1 155 ? 15.701 -1.373 7.295 1.00 82.94 155 GLY A C 1
ATOM 1260 O O . GLY A 1 155 ? 15.393 -1.037 6.151 1.00 82.94 155 GLY A O 1
ATOM 1261 N N . ARG A 1 156 ? 16.884 -1.944 7.578 1.00 79.31 156 ARG A N 1
ATOM 1262 C CA . ARG A 1 156 ? 18.015 -2.076 6.629 1.00 79.31 156 ARG A CA 1
ATOM 1263 C C . ARG A 1 156 ? 17.636 -2.675 5.265 1.00 79.31 156 ARG A C 1
ATOM 1265 O O . ARG A 1 156 ? 18.186 -2.252 4.256 1.00 79.31 156 ARG A O 1
ATOM 1272 N N . GLY A 1 157 ? 16.678 -3.604 5.219 1.00 78.00 157 GLY A N 1
ATOM 1273 C CA . GLY A 1 157 ? 16.232 -4.239 3.974 1.00 78.00 157 GLY A CA 1
ATOM 1274 C C . GLY A 1 157 ? 15.420 -3.347 3.022 1.00 78.00 157 GLY A C 1
ATOM 1275 O O . GLY A 1 157 ? 15.380 -3.661 1.832 1.00 78.00 157 GLY A O 1
ATOM 1276 N N . LYS A 1 158 ? 14.794 -2.264 3.511 1.00 80.69 158 LYS A N 1
ATOM 1277 C CA . LYS A 1 158 ? 13.948 -1.340 2.730 1.00 80.69 158 LYS A CA 1
ATOM 1278 C C . LYS A 1 158 ? 14.761 -0.099 2.332 1.00 80.69 158 LYS A C 1
ATOM 1280 O O . LYS A 1 158 ? 15.490 0.446 3.163 1.00 80.69 158 LYS A O 1
ATOM 1285 N N . GLY A 1 159 ? 14.615 0.380 1.095 1.00 74.00 159 GLY A N 1
ATOM 1286 C CA . GLY A 1 159 ? 15.369 1.539 0.597 1.00 74.00 159 GLY A CA 1
ATOM 1287 C C . GLY A 1 159 ? 16.870 1.255 0.482 1.00 74.00 159 GLY A C 1
ATOM 1288 O O . GLY A 1 159 ? 17.675 1.887 1.166 1.00 74.00 159 GLY A O 1
ATOM 1289 N N . ARG A 1 160 ? 17.224 0.247 -0.325 1.00 78.56 160 ARG A N 1
ATOM 1290 C CA . ARG A 1 160 ? 18.613 -0.095 -0.666 1.00 78.56 160 ARG A CA 1
ATOM 1291 C C . ARG A 1 160 ? 19.098 0.836 -1.779 1.00 78.56 160 ARG A C 1
ATOM 1293 O O . ARG A 1 160 ? 18.351 1.086 -2.721 1.00 78.56 160 ARG A O 1
ATOM 1300 N N . ALA A 1 161 ? 20.333 1.318 -1.680 1.00 73.19 161 ALA A N 1
ATOM 1301 C CA . ALA A 1 161 ? 20.982 2.004 -2.789 1.00 73.19 161 ALA A CA 1
ATOM 1302 C C . ALA A 1 161 ? 21.464 0.963 -3.810 1.00 73.19 161 ALA A C 1
ATOM 1304 O O . ALA A 1 161 ? 22.166 0.021 -3.446 1.00 73.19 161 ALA A O 1
ATOM 1305 N N . TYR A 1 162 ? 21.091 1.150 -5.073 1.00 77.69 162 TYR A N 1
ATOM 1306 C CA . TYR A 1 162 ? 21.631 0.409 -6.211 1.00 77.69 162 TYR A CA 1
ATOM 1307 C C . TYR A 1 162 ? 22.409 1.387 -7.104 1.00 77.69 162 TYR A C 1
ATOM 1309 O O . TYR A 1 162 ? 22.034 2.564 -7.153 1.00 77.69 162 TYR A O 1
ATOM 1317 N N . PRO A 1 163 ? 23.460 0.941 -7.818 1.00 81.75 163 PRO A N 1
ATOM 1318 C CA . PRO A 1 163 ? 24.098 1.753 -8.849 1.00 81.75 163 PRO A CA 1
ATOM 1319 C C . PRO A 1 163 ? 23.077 2.237 -9.895 1.00 81.75 163 PRO A C 1
ATOM 1321 O O . PRO A 1 163 ? 22.095 1.532 -10.154 1.00 81.75 163 PRO A O 1
ATOM 1324 N N . PRO A 1 164 ? 23.282 3.413 -10.515 1.00 83.19 164 PRO A N 1
ATOM 1325 C CA . PRO A 1 164 ? 22.429 3.859 -11.608 1.00 83.19 164 PRO A CA 1
ATOM 1326 C C . PRO A 1 164 ? 22.489 2.856 -12.768 1.00 83.19 164 PRO A C 1
ATOM 1328 O O . PRO A 1 164 ? 23.560 2.396 -13.163 1.00 83.19 164 PRO A O 1
ATOM 1331 N N . MET A 1 165 ? 21.321 2.520 -13.310 1.00 83.12 165 MET A N 1
ATOM 1332 C CA . MET A 1 165 ? 21.187 1.651 -14.478 1.00 83.12 165 MET A CA 1
ATOM 1333 C C . MET A 1 165 ? 21.851 2.298 -15.703 1.00 83.12 165 MET A C 1
ATOM 1335 O O . MET A 1 165 ? 21.727 3.508 -15.898 1.00 83.12 165 MET A O 1
ATOM 1339 N N . SER A 1 166 ? 22.531 1.509 -16.543 1.00 89.88 166 SER A N 1
ATOM 1340 C CA . SER A 1 166 ? 23.129 2.046 -17.771 1.00 89.88 166 SER A CA 1
ATOM 1341 C C . SER A 1 166 ? 22.043 2.568 -18.730 1.00 89.88 166 SER A C 1
ATOM 1343 O O . SER A 1 166 ? 20.959 1.976 -18.796 1.00 89.88 166 SER A O 1
ATOM 1345 N N . PRO A 1 167 ? 22.300 3.640 -19.508 1.00 88.94 167 PRO A N 1
ATOM 1346 C CA . PRO A 1 167 ? 21.306 4.190 -20.434 1.00 88.94 167 PRO A CA 1
ATOM 1347 C C . PRO A 1 167 ? 20.793 3.173 -21.464 1.00 88.94 167 PRO A C 1
ATOM 1349 O O . PRO A 1 167 ? 19.613 3.191 -21.810 1.00 88.94 167 PRO A O 1
ATOM 1352 N N . GLU A 1 168 ? 21.651 2.249 -21.911 1.00 90.19 168 GLU A N 1
ATOM 1353 C CA . GLU A 1 168 ? 21.275 1.164 -22.824 1.00 90.19 168 GLU A CA 1
ATOM 1354 C C . GLU A 1 168 ? 20.298 0.176 -22.167 1.00 90.19 168 GLU A C 1
ATOM 1356 O O . GLU A 1 168 ? 19.244 -0.113 -22.734 1.00 90.19 168 GLU A O 1
ATOM 1361 N N . LEU A 1 169 ? 20.597 -0.305 -20.953 1.00 84.44 169 LEU A N 1
ATOM 1362 C CA . LEU A 1 169 ? 19.714 -1.227 -20.233 1.00 84.44 169 LEU A CA 1
ATOM 1363 C C . LEU A 1 169 ? 18.381 -0.554 -19.881 1.00 84.44 169 LEU A C 1
ATOM 1365 O O . LEU A 1 169 ? 17.328 -1.176 -20.011 1.00 84.44 169 LEU A O 1
ATOM 1369 N N . TRP A 1 170 ? 18.414 0.729 -19.513 1.00 82.00 170 TRP A N 1
ATOM 1370 C CA . TRP A 1 170 ? 17.210 1.520 -19.262 1.00 82.00 170 TRP A CA 1
ATOM 1371 C C . TRP A 1 170 ? 16.357 1.672 -20.530 1.00 82.00 170 TRP A C 1
ATOM 1373 O O . TRP A 1 170 ? 15.149 1.451 -20.486 1.00 82.00 170 TRP A O 1
ATOM 1383 N N . SER A 1 171 ? 16.970 1.969 -21.680 1.00 83.75 171 SER A N 1
ATOM 1384 C CA . SER A 1 171 ? 16.284 2.012 -22.981 1.00 83.75 171 SER A CA 1
ATOM 1385 C C . SER A 1 171 ? 15.646 0.659 -23.332 1.00 83.75 171 SER A C 1
ATOM 1387 O O . SER A 1 171 ? 14.452 0.583 -23.623 1.00 83.75 171 SER A O 1
ATOM 1389 N N . ARG A 1 172 ? 16.405 -0.437 -23.200 1.00 86.69 172 ARG A N 1
ATOM 1390 C CA . ARG A 1 172 ? 15.931 -1.803 -23.478 1.00 86.69 172 ARG A CA 1
ATOM 1391 C C . ARG A 1 172 ? 14.757 -2.213 -22.589 1.00 86.69 172 ARG A C 1
ATOM 1393 O O . ARG A 1 172 ? 13.783 -2.749 -23.108 1.00 86.69 172 ARG A O 1
ATOM 1400 N N . LEU A 1 173 ? 14.812 -1.941 -21.284 1.00 80.19 173 LEU A N 1
ATOM 1401 C CA . LEU A 1 173 ? 13.717 -2.273 -20.365 1.00 80.19 173 LEU A CA 1
ATOM 1402 C C . LEU A 1 173 ? 12.465 -1.423 -20.617 1.00 80.19 173 LEU A C 1
ATOM 1404 O O . LEU A 1 173 ? 11.367 -1.971 -20.594 1.00 80.19 173 LEU A O 1
ATOM 1408 N N . ASN A 1 174 ? 12.600 -0.132 -20.949 1.00 78.94 174 ASN A N 1
ATOM 1409 C CA . ASN A 1 174 ? 11.437 0.660 -21.368 1.00 78.94 174 ASN A CA 1
ATOM 1410 C C . ASN A 1 174 ? 10.794 0.102 -22.637 1.00 78.94 174 ASN A C 1
ATOM 1412 O O . ASN A 1 174 ? 9.575 0.006 -22.684 1.00 78.94 174 ASN A O 1
ATOM 1416 N N . ASN A 1 175 ? 11.578 -0.303 -23.639 1.00 82.62 175 ASN A N 1
ATOM 1417 C CA . ASN A 1 175 ? 11.030 -0.888 -24.867 1.00 82.62 175 ASN A CA 1
ATOM 1418 C C . ASN A 1 175 ? 10.297 -2.217 -24.603 1.00 82.62 175 ASN A C 1
ATOM 1420 O O . ASN A 1 175 ? 9.288 -2.486 -25.248 1.00 82.62 175 ASN A O 1
ATOM 1424 N N . ILE A 1 176 ? 10.764 -3.011 -23.631 1.00 82.00 176 ILE A N 1
ATOM 1425 C CA . ILE A 1 176 ? 10.101 -4.248 -23.187 1.00 82.00 176 ILE A CA 1
ATOM 1426 C C . ILE A 1 176 ? 8.768 -3.947 -22.486 1.00 82.00 176 ILE A C 1
ATOM 1428 O O . ILE A 1 176 ? 7.765 -4.567 -22.822 1.00 82.00 176 ILE A O 1
ATOM 1432 N N . PHE A 1 177 ? 8.730 -2.990 -21.551 1.00 78.12 177 PHE A N 1
ATOM 1433 C CA . PHE A 1 177 ? 7.513 -2.675 -20.786 1.00 78.12 177 PHE A CA 1
ATOM 1434 C C . PHE A 1 177 ? 6.591 -1.641 -21.454 1.00 78.12 177 PHE A C 1
ATOM 1436 O O . PHE A 1 177 ? 5.478 -1.428 -20.983 1.00 78.12 177 PHE A O 1
ATOM 1443 N N . LEU A 1 178 ? 6.981 -1.005 -22.564 1.00 76.44 178 LEU A N 1
ATOM 1444 C CA . LEU A 1 178 ? 6.159 -0.005 -23.263 1.00 76.44 178 LEU A CA 1
ATOM 1445 C C . LEU A 1 178 ? 4.735 -0.497 -23.610 1.00 76.44 178 LEU A C 1
ATOM 1447 O O . LEU A 1 178 ? 3.802 0.298 -23.435 1.00 76.44 178 LEU A O 1
ATOM 1451 N N . PRO A 1 179 ? 4.505 -1.756 -24.043 1.00 80.62 179 PRO A N 1
ATOM 1452 C CA . PRO A 1 179 ? 3.158 -2.284 -24.253 1.00 80.62 179 PRO A CA 1
ATOM 1453 C C . PRO A 1 179 ? 2.335 -2.333 -22.958 1.00 80.62 179 PRO A C 1
ATOM 1455 O O . PRO A 1 179 ? 1.218 -1.814 -22.942 1.00 80.62 179 PRO A O 1
ATOM 1458 N N . ASP A 1 180 ? 2.898 -2.863 -21.865 1.00 74.81 180 ASP A N 1
ATOM 1459 C CA . ASP A 1 180 ? 2.252 -2.925 -20.544 1.00 74.81 180 ASP A CA 1
ATOM 1460 C C . ASP A 1 180 ? 1.969 -1.523 -19.988 1.00 74.81 180 ASP A C 1
ATOM 1462 O O . ASP A 1 180 ? 0.858 -1.239 -19.544 1.00 74.81 180 ASP A O 1
ATOM 1466 N N . ASN A 1 181 ? 2.938 -0.608 -20.083 1.00 74.69 181 ASN A N 1
ATOM 1467 C CA . ASN A 1 181 ? 2.817 0.788 -19.650 1.00 74.69 181 ASN A CA 1
ATOM 1468 C C . ASN A 1 181 ? 1.692 1.504 -20.412 1.00 74.69 181 ASN A C 1
ATOM 1470 O O . ASN A 1 181 ? 0.900 2.248 -19.829 1.00 74.69 181 ASN A O 1
ATOM 1474 N N . THR A 1 182 ? 1.599 1.254 -21.720 1.00 77.00 182 THR A N 1
ATOM 1475 C CA . THR A 1 182 ? 0.559 1.808 -22.595 1.00 77.00 182 THR A CA 1
ATOM 1476 C C . THR A 1 182 ? -0.809 1.199 -22.294 1.00 77.00 182 THR A C 1
ATOM 1478 O O . THR A 1 182 ? -1.810 1.918 -22.286 1.00 77.00 182 THR A O 1
ATOM 1481 N N . ALA A 1 183 ? -0.875 -0.108 -22.031 1.00 78.69 183 ALA A N 1
ATOM 1482 C CA . ALA A 1 183 ? -2.101 -0.790 -21.633 1.00 78.69 183 ALA A CA 1
ATOM 1483 C C . ALA A 1 183 ? -2.592 -0.290 -20.264 1.00 78.69 183 ALA A C 1
ATOM 1485 O O . ALA A 1 183 ? -3.769 0.041 -20.132 1.00 78.69 183 ALA A O 1
ATOM 1486 N N . LEU A 1 184 ? -1.690 -0.123 -19.291 1.00 75.50 184 LEU A N 1
ATOM 1487 C CA . LEU A 1 184 ? -1.984 0.442 -17.974 1.00 75.50 184 LEU A CA 1
ATOM 1488 C C . LEU A 1 184 ? -2.486 1.883 -18.090 1.00 75.50 184 LEU A C 1
ATOM 1490 O O . LEU A 1 184 ? -3.519 2.209 -17.516 1.00 75.50 184 LEU A O 1
ATOM 1494 N N . HIS A 1 185 ? -1.832 2.735 -18.885 1.00 74.12 185 HIS A N 1
ATOM 1495 C CA . HIS A 1 185 ? -2.309 4.099 -19.132 1.00 74.12 185 HIS A CA 1
ATOM 1496 C C . HIS A 1 185 ? -3.725 4.113 -19.725 1.00 74.12 185 HIS A C 1
ATOM 1498 O O . HIS A 1 185 ? -4.608 4.803 -19.217 1.00 74.12 185 HIS A O 1
ATOM 1504 N N . LYS A 1 186 ? -3.966 3.311 -20.773 1.00 76.25 186 LYS A N 1
ATOM 1505 C CA . LYS A 1 186 ? -5.289 3.177 -21.405 1.00 76.25 186 LYS A CA 1
ATOM 1506 C C . LYS A 1 186 ? -6.341 2.663 -20.420 1.00 76.25 186 LYS A C 1
ATOM 1508 O O . LYS A 1 186 ? -7.457 3.170 -20.433 1.00 76.25 186 LYS A O 1
ATOM 1513 N N . PHE A 1 187 ? -5.994 1.706 -19.561 1.00 75.69 187 PHE A N 1
ATOM 1514 C CA . PHE A 1 187 ? -6.863 1.179 -18.507 1.00 75.69 187 PHE A CA 1
ATOM 1515 C C . PHE A 1 187 ? -7.214 2.252 -17.467 1.00 75.69 187 PHE A C 1
ATOM 1517 O O . PHE A 1 187 ? -8.397 2.485 -17.228 1.00 75.69 187 PHE A O 1
ATOM 1524 N N . LEU A 1 188 ? -6.219 2.949 -16.904 1.00 72.69 188 LEU A N 1
ATOM 1525 C CA . LEU A 1 188 ? -6.431 3.992 -15.892 1.00 72.69 188 LEU A CA 1
ATOM 1526 C C . LEU A 1 188 ? -7.315 5.121 -16.433 1.00 72.69 188 LEU A C 1
ATOM 1528 O O . LEU A 1 1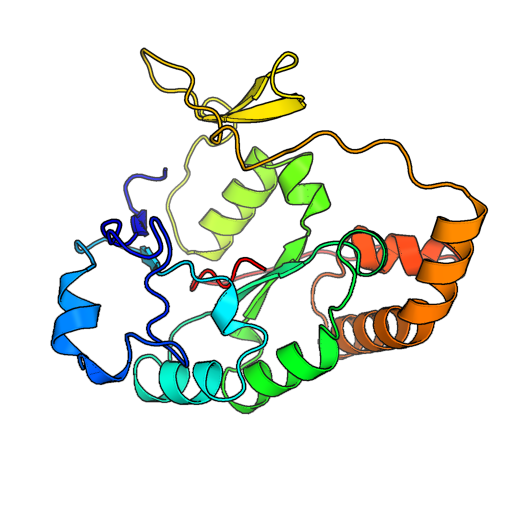88 ? -8.301 5.483 -15.794 1.00 72.69 188 LEU A O 1
ATOM 1532 N N . VAL A 1 189 ? -7.026 5.602 -17.648 1.00 70.69 189 VAL A N 1
ATOM 1533 C CA . VAL A 1 189 ? -7.828 6.631 -18.329 1.00 70.69 189 VAL A CA 1
ATOM 1534 C C . VAL A 1 189 ? -9.244 6.128 -18.637 1.00 70.69 189 VAL A C 1
ATOM 1536 O O . VAL A 1 189 ? -10.206 6.831 -18.346 1.00 70.69 189 VAL A O 1
ATOM 1539 N N . LYS A 1 190 ? -9.410 4.900 -19.155 1.00 74.50 190 LYS A N 1
ATOM 1540 C CA . LYS A 1 190 ? -10.732 4.292 -19.428 1.00 74.50 190 LYS A CA 1
ATOM 1541 C C . LYS A 1 190 ? -11.577 4.110 -18.161 1.00 74.50 190 LYS A C 1
ATOM 1543 O O . LYS A 1 190 ? -12.802 4.121 -18.243 1.00 74.50 190 LYS A O 1
ATOM 1548 N N . LYS A 1 191 ? -10.938 3.906 -17.009 1.00 67.69 191 LYS A N 1
ATOM 1549 C CA . LYS A 1 191 ? -11.588 3.765 -15.699 1.00 67.69 191 LYS A CA 1
ATOM 1550 C C . LYS A 1 191 ? -11.717 5.104 -14.951 1.00 67.69 191 LYS A C 1
ATOM 1552 O O . LYS A 1 191 ? -12.203 5.095 -13.831 1.00 67.69 191 LYS A O 1
ATOM 1557 N N . SER A 1 192 ? -11.288 6.235 -15.519 1.00 67.25 192 SER A N 1
ATOM 1558 C CA . SER A 1 192 ? -11.243 7.544 -14.833 1.00 67.25 192 SER A CA 1
ATOM 1559 C C . SER A 1 192 ? -10.466 7.538 -13.504 1.00 67.25 192 SER A C 1
ATOM 1561 O O . SER A 1 192 ? -10.721 8.358 -12.624 1.00 67.25 192 SER A O 1
ATOM 1563 N N . LEU A 1 193 ? -9.510 6.619 -13.345 1.00 64.94 193 LEU A N 1
ATOM 1564 C CA . LEU A 1 193 ? -8.649 6.545 -12.167 1.00 64.94 193 LEU A CA 1
ATOM 1565 C C . LEU A 1 193 ? -7.565 7.621 -12.251 1.00 64.94 193 LEU A C 1
ATOM 1567 O O . LEU A 1 193 ? -6.958 7.804 -13.309 1.00 64.94 193 LEU A O 1
ATOM 1571 N N . THR A 1 194 ? -7.288 8.299 -11.132 1.00 55.00 194 THR A N 1
ATOM 1572 C CA . THR A 1 194 ? -6.258 9.345 -11.035 1.00 55.00 194 THR A CA 1
ATOM 1573 C C . THR A 1 194 ? -4.928 8.826 -11.578 1.00 55.00 194 THR A C 1
ATOM 1575 O O . THR A 1 194 ? -4.282 7.974 -10.964 1.00 55.00 194 THR A O 1
ATOM 1578 N N . CYS A 1 195 ? -4.518 9.303 -12.754 1.00 50.06 195 CYS A N 1
ATOM 1579 C CA . CYS A 1 195 ? -3.340 8.758 -13.413 1.00 50.06 195 CYS A CA 1
ATOM 1580 C C . CYS A 1 195 ? -2.085 9.185 -12.646 1.00 50.06 195 CYS A C 1
ATOM 1582 O O . CYS A 1 195 ? -1.745 10.369 -12.603 1.00 50.06 195 CYS A O 1
ATOM 1584 N N . ALA A 1 196 ? -1.391 8.213 -12.048 1.00 52.38 196 ALA A N 1
ATOM 1585 C CA . ALA A 1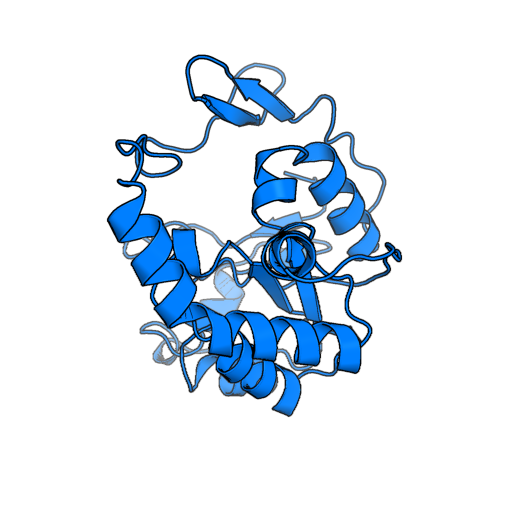 196 ? -0.136 8.431 -11.339 1.00 52.38 196 ALA A CA 1
ATOM 1586 C C . ALA A 1 196 ? 0.831 9.288 -12.184 1.00 52.38 196 ALA A C 1
ATOM 1588 O O . ALA A 1 196 ? 0.940 9.095 -13.405 1.00 52.38 196 ALA A O 1
ATOM 1589 N N . LYS A 1 197 ? 1.575 10.203 -11.543 1.00 49.09 197 LYS A N 1
ATOM 1590 C CA . LYS A 1 197 ? 2.660 10.986 -12.171 1.00 49.09 197 LYS A CA 1
ATOM 1591 C C . LYS A 1 197 ? 3.626 10.048 -12.902 1.00 49.09 197 LYS A C 1
ATOM 1593 O O . LYS A 1 197 ? 4.145 10.394 -13.958 1.00 49.09 197 LYS A O 1
ATOM 1598 N N . MET A 1 198 ? 3.793 8.838 -12.372 1.00 48.81 198 MET A N 1
ATOM 1599 C CA . MET A 1 198 ? 4.479 7.689 -12.967 1.00 48.81 198 MET A CA 1
ATOM 1600 C C . MET A 1 198 ? 4.060 7.389 -14.413 1.00 48.81 198 MET A C 1
ATOM 1602 O O . MET A 1 198 ? 4.791 7.695 -15.352 1.00 48.81 198 MET A O 1
ATOM 1606 N N . VAL A 1 199 ? 2.863 6.826 -14.601 1.00 49.78 199 VAL A N 1
ATOM 1607 C CA . VAL A 1 199 ? 2.349 6.399 -15.910 1.00 49.78 199 VAL A CA 1
ATOM 1608 C C . VAL A 1 199 ? 2.178 7.617 -16.820 1.00 49.78 199 VAL A C 1
ATOM 1610 O O . VAL A 1 199 ? 2.542 7.581 -17.994 1.00 49.78 199 VAL A O 1
ATOM 1613 N N . THR A 1 200 ? 1.746 8.740 -16.241 1.00 49.84 200 THR A N 1
ATOM 1614 C CA . THR A 1 200 ? 1.663 10.034 -16.923 1.00 49.84 200 THR A CA 1
ATOM 1615 C C . THR A 1 200 ? 3.018 10.505 -17.454 1.00 49.84 200 THR A C 1
ATOM 1617 O O . THR A 1 200 ? 3.049 11.105 -18.517 1.00 49.84 200 THR A O 1
ATOM 1620 N N . SER A 1 201 ? 4.145 10.258 -16.778 1.00 49.38 201 SER A N 1
ATOM 1621 C CA . SER A 1 201 ? 5.470 10.712 -17.235 1.00 49.38 201 SER A CA 1
ATOM 1622 C C . SER A 1 201 ? 6.176 9.710 -18.148 1.00 49.38 201 SER A C 1
ATOM 1624 O O . SER A 1 201 ? 6.850 10.148 -19.079 1.00 49.38 201 SER A O 1
ATOM 1626 N N . ALA A 1 202 ? 5.955 8.404 -17.977 1.00 50.25 202 ALA A N 1
ATOM 1627 C CA . ALA A 1 202 ? 6.349 7.396 -18.966 1.00 50.25 202 ALA A CA 1
ATOM 1628 C C . ALA A 1 202 ? 5.681 7.673 -20.327 1.00 50.25 202 ALA A C 1
ATOM 1630 O O . ALA A 1 202 ? 6.345 7.649 -21.360 1.00 50.25 202 ALA A O 1
ATOM 1631 N N . VAL A 1 203 ? 4.389 8.025 -20.320 1.00 48.62 203 VAL A N 1
ATOM 1632 C CA . VAL A 1 203 ? 3.627 8.347 -21.536 1.00 48.62 203 VAL A CA 1
ATOM 1633 C C . VAL A 1 203 ? 3.871 9.784 -22.022 1.00 48.62 203 VAL A C 1
ATOM 1635 O O . VAL A 1 203 ? 4.139 9.975 -23.205 1.00 48.62 203 VAL A O 1
ATOM 1638 N N . ARG A 1 204 ? 3.890 10.816 -21.159 1.00 47.19 204 ARG A N 1
ATOM 1639 C CA . ARG A 1 204 ? 4.142 12.211 -21.600 1.00 47.19 204 ARG A CA 1
ATOM 1640 C C . ARG A 1 204 ? 5.543 12.469 -22.141 1.00 47.19 204 ARG A C 1
ATOM 1642 O O . ARG A 1 204 ? 5.690 13.393 -22.934 1.00 47.19 204 ARG A O 1
ATOM 1649 N N . ARG A 1 205 ? 6.553 11.668 -21.781 1.00 50.44 205 ARG A N 1
ATOM 1650 C CA . ARG A 1 205 ? 7.867 11.710 -22.456 1.00 50.44 205 ARG A CA 1
ATOM 1651 C C . ARG A 1 205 ? 7.780 11.345 -23.948 1.00 50.44 205 ARG A C 1
ATOM 1653 O O . ARG A 1 205 ? 8.743 11.578 -24.666 1.00 50.44 205 ARG A O 1
ATOM 1660 N N . MET A 1 206 ? 6.641 10.813 -24.405 1.00 46.75 206 MET A N 1
ATOM 1661 C CA . MET A 1 206 ? 6.344 10.502 -25.806 1.00 46.75 206 MET A CA 1
ATOM 1662 C C . MET A 1 206 ? 5.072 11.196 -26.350 1.00 46.75 206 MET A C 1
ATOM 1664 O O . MET A 1 206 ? 4.965 11.360 -27.562 1.00 46.75 206 MET A O 1
ATOM 1668 N N . THR A 1 207 ? 4.128 11.664 -25.512 1.00 43.72 207 THR A N 1
ATOM 1669 C CA . THR A 1 207 ? 2.904 12.371 -25.966 1.00 43.72 207 THR A CA 1
ATOM 1670 C C . THR A 1 207 ? 2.515 13.591 -25.110 1.00 43.72 207 THR A C 1
ATOM 1672 O O . THR A 1 207 ? 2.089 13.459 -23.961 1.00 43.72 207 THR A O 1
ATOM 1675 N N . ASN A 1 208 ? 2.556 14.795 -25.686 1.00 42.12 208 ASN A N 1
ATOM 1676 C CA . ASN A 1 208 ? 2.168 16.048 -25.017 1.00 42.12 208 ASN A CA 1
ATOM 1677 C C . ASN A 1 208 ? 0.652 16.146 -24.707 1.00 42.12 208 ASN A C 1
ATOM 1679 O O . ASN A 1 208 ? -0.100 16.428 -25.640 1.00 42.12 208 ASN A O 1
ATOM 1683 N N . ASN A 1 209 ? 0.213 16.042 -23.429 1.00 37.97 209 ASN A N 1
ATOM 1684 C CA . ASN A 1 209 ? -0.652 17.053 -22.747 1.00 37.97 209 ASN A CA 1
ATOM 1685 C C . ASN A 1 209 ? -1.165 16.747 -21.300 1.00 37.97 209 ASN A C 1
ATOM 1687 O O . ASN A 1 209 ? -1.079 15.627 -20.804 1.00 37.97 209 ASN A O 1
ATOM 1691 N N . ARG A 1 210 ? -1.687 17.827 -20.668 1.00 31.27 210 ARG A N 1
ATOM 1692 C CA . ARG A 1 210 ? -2.728 18.054 -19.605 1.00 31.27 210 ARG A CA 1
ATOM 1693 C C . ARG A 1 210 ? -2.922 17.114 -18.372 1.00 31.27 210 ARG A C 1
ATOM 1695 O O . ARG A 1 210 ? -2.860 15.897 -18.520 1.00 31.27 210 ARG A O 1
ATOM 1702 N N . PRO A 1 211 ? -3.195 17.659 -17.153 1.00 32.09 211 PRO A N 1
ATOM 1703 C CA . PRO A 1 211 ? -3.484 16.916 -15.899 1.00 32.09 211 PRO A CA 1
ATOM 1704 C C . PRO A 1 211 ? -4.970 16.952 -15.437 1.00 32.09 211 PRO A C 1
ATOM 1706 O O . PRO A 1 211 ? -5.691 17.864 -15.831 1.00 32.09 211 PRO A O 1
ATOM 1709 N N . ILE A 1 212 ? -5.401 16.014 -14.565 1.00 30.80 212 ILE A N 1
ATOM 1710 C CA . ILE A 1 212 ? -6.737 15.941 -13.897 1.00 30.80 212 ILE A CA 1
ATOM 1711 C C . ILE A 1 212 ? -6.596 15.342 -12.457 1.00 30.80 212 ILE A C 1
ATOM 1713 O O . ILE A 1 212 ? -5.577 14.714 -12.170 1.00 30.80 212 ILE A O 1
ATOM 1717 N N . ASN A 1 213 ? -7.579 15.568 -11.561 1.00 25.58 213 ASN A N 1
ATOM 1718 C CA . ASN A 1 213 ? -7.542 15.377 -10.088 1.00 25.58 213 ASN A CA 1
ATOM 1719 C C . ASN A 1 213 ? -8.262 14.103 -9.527 1.00 25.58 213 ASN A C 1
ATOM 1721 O O . ASN A 1 213 ? -8.754 13.278 -10.289 1.00 25.58 213 ASN A O 1
ATOM 1725 N N . MET A 1 214 ? -8.283 13.964 -8.185 1.00 26.66 214 MET A N 1
ATOM 1726 C CA . MET A 1 214 ? -8.690 12.811 -7.330 1.00 26.66 214 MET A CA 1
ATOM 1727 C C . MET A 1 214 ? -10.200 12.646 -7.010 1.00 26.66 214 MET A C 1
ATOM 1729 O O . MET A 1 214 ? -10.930 13.630 -7.106 1.00 26.66 214 MET A O 1
ATOM 1733 N N . CYS A 1 215 ? -10.606 11.465 -6.469 1.00 23.06 215 CYS A N 1
ATOM 1734 C CA . CYS A 1 215 ? -11.270 11.297 -5.134 1.00 23.06 215 CYS A CA 1
ATOM 1735 C C . CYS A 1 215 ? -11.696 9.835 -4.742 1.00 23.06 215 CYS A C 1
ATOM 1737 O O . CYS A 1 215 ? -12.459 9.243 -5.492 1.00 23.06 215 CYS A O 1
ATOM 1739 N N . ARG A 1 216 ? -11.312 9.348 -3.529 1.00 26.58 216 ARG A N 1
ATOM 1740 C CA . ARG A 1 216 ? -12.125 8.684 -2.441 1.00 26.58 216 ARG A CA 1
ATOM 1741 C C . ARG A 1 216 ? -12.849 7.316 -2.698 1.00 26.58 216 ARG A C 1
ATOM 1743 O O . ARG A 1 216 ? -13.487 7.179 -3.729 1.00 26.58 216 ARG A O 1
ATOM 1750 N N . GLU A 1 217 ? -12.899 6.244 -1.856 1.00 24.48 217 GLU A N 1
ATOM 1751 C CA . GLU A 1 217 ? -12.420 5.786 -0.493 1.00 24.48 217 GLU A CA 1
ATOM 1752 C C . GLU A 1 217 ? -12.390 4.204 -0.437 1.00 24.48 217 GLU A C 1
ATOM 1754 O O . GLU A 1 217 ? -13.023 3.631 -1.325 1.00 24.48 217 GLU A O 1
ATOM 1759 N N . VAL A 1 218 ? -11.827 3.312 0.434 1.00 29.36 218 VAL A N 1
ATOM 1760 C CA . VAL A 1 218 ? -11.233 3.124 1.823 1.00 29.36 218 VAL A CA 1
ATOM 1761 C C . VAL A 1 218 ? -10.082 2.020 1.696 1.00 29.36 218 VAL A C 1
ATOM 1763 O O . VAL A 1 218 ? -9.512 1.920 0.613 1.00 29.36 218 VAL A O 1
ATOM 1766 N N . LEU A 1 219 ? -9.680 1.165 2.679 1.00 29.12 219 LEU A N 1
ATOM 1767 C CA . LEU A 1 219 ? -8.461 0.275 2.655 1.00 29.12 219 LEU A CA 1
ATOM 1768 C C . LEU A 1 219 ? -8.595 -1.283 2.591 1.00 29.12 219 LEU A C 1
ATOM 1770 O O . LEU A 1 219 ? -9.460 -1.864 3.238 1.00 29.12 219 LEU A O 1
ATOM 1774 N N . MET A 1 220 ? -7.585 -1.924 1.961 1.00 36.06 220 MET A N 1
ATOM 1775 C CA . MET A 1 220 ? -6.878 -3.201 2.296 1.00 36.06 220 MET A CA 1
ATOM 1776 C C . MET A 1 220 ? -5.513 -3.142 1.585 1.00 36.06 220 MET A C 1
ATOM 1778 O O . MET A 1 220 ? -5.475 -2.913 0.379 1.00 36.06 220 MET A O 1
ATOM 1782 N N . ALA A 1 221 ? -4.378 -3.268 2.272 1.00 34.47 221 ALA A N 1
ATOM 1783 C CA . ALA A 1 221 ? -3.112 -2.742 1.745 1.00 34.47 221 ALA A CA 1
ATOM 1784 C C . ALA A 1 221 ? -2.306 -3.740 0.885 1.00 34.47 221 ALA A C 1
ATOM 1786 O O . ALA A 1 221 ? -1.302 -4.296 1.334 1.00 34.47 221 ALA A O 1
ATOM 1787 N N . VAL A 1 222 ? -2.673 -3.909 -0.390 1.00 39.94 222 VAL A N 1
ATOM 1788 C CA . VAL A 1 222 ? -1.891 -4.695 -1.364 1.00 39.94 222 VAL A CA 1
ATOM 1789 C C . VAL A 1 222 ? -0.673 -3.884 -1.847 1.00 39.94 222 VAL A C 1
ATOM 1791 O O . VAL A 1 222 ? -0.613 -3.323 -2.943 1.00 39.94 222 VAL A O 1
ATOM 1794 N N . ALA A 1 223 ? 0.321 -3.778 -0.966 1.00 30.81 223 ALA A N 1
ATOM 1795 C CA . ALA A 1 223 ? 1.572 -3.072 -1.212 1.00 30.81 223 ALA A CA 1
ATOM 1796 C C . ALA A 1 223 ? 2.525 -3.922 -2.066 1.00 30.81 223 ALA A C 1
ATOM 1798 O O . ALA A 1 223 ? 3.324 -4.686 -1.524 1.00 30.81 223 ALA A O 1
ATOM 1799 N N . CYS A 1 224 ? 2.429 -3.758 -3.386 1.00 28.83 224 CYS A N 1
ATOM 1800 C CA . CYS A 1 224 ? 3.358 -4.318 -4.365 1.00 28.83 224 CYS A CA 1
ATOM 1801 C C . CYS A 1 224 ? 4.794 -3.812 -4.134 1.00 28.83 224 CYS A C 1
ATOM 1803 O O . CYS A 1 224 ? 5.035 -2.586 -4.180 1.00 28.83 224 CYS A O 1
#

Foldseek 3Di:
DDPQEEEFQADPPGGQAPQCQLGDNVVVDDVVVVVRIDDGLHYAGEDQVLQPRLRRLVVCCVVCLVAAAEEEDDACLVVPDPLNLVSVVSNCVRHPPQRYHYHHNVCCFVVVLVSVQQQCVQAVHDDDRSPVQWDDDPVLRTIFGDDPPDTHRDDPVPNDDDPDDDPVSSVVSLVVCVVSLVSVVVVCVVSVHQDHPNSVVSCCVPPDDDHDDDDHHDYYYNYD

Radius of gyration: 18.17 Å; chains: 1; bounding box: 41×41×48 Å

pLDDT: mean 79.93, std 18.44, range [23.06, 97.0]